Protein AF-A0A2W4QRM0-F1 (afdb_monomer_lite)

Secondary structure (DSSP, 8-state):
----------------------------HHHHHHHHHHHHHHHHH-TTTS-STTPPPEEETTEEEEEETTTTEEEEEETTT-EEEEE-TT--EEEEEEHHHHHHHTT---SSSS--HHHHHHHHHHHH-TTTS-SSSPPPEEETTEEEEEETTTTEEEEEETTT-EEEEE-TT--EEEEEEHHHHHHHHSSPP----------

Radius of gyration: 24.39 Å; chains: 1; bounding box: 104×48×44 Å

Organism: NCBI:txid2202197

Foldseek 3Di:
DDDDDDDDDDDDDDDDPPPVPPPPPCPPVLNVQLLVLLLQLCCVPPVVFAPPHPFDFDDDPQWTWGAHVVFRKIWIAGPPQQWIWIAGPVRDIDTPGHSVVRCVVSVNDSPPPPCPLVNLLQQQCCVPPVVFAPPHNFDFDDDPQWTWGQHVVQRKIWIAGVPQQWIWIAGPVRDIDTPGHSVVRSVVRVDDPPPPPPDDDDD

Structure (mmCIF, N/CA/C/O backbone):
data_AF-A0A2W4QRM0-F1
#
_entry.id   AF-A0A2W4QRM0-F1
#
loop_
_atom_site.group_PDB
_atom_site.id
_atom_site.type_symbol
_atom_site.label_atom_id
_atom_site.label_alt_id
_atom_site.label_comp_id
_atom_site.label_asym_id
_atom_site.label_entity_id
_atom_site.label_seq_id
_atom_site.pdbx_PDB_ins_code
_atom_site.Cartn_x
_atom_site.Cartn_y
_atom_site.Cartn_z
_atom_site.occupancy
_atom_site.B_iso_or_equiv
_atom_site.auth_seq_id
_atom_site.auth_comp_id
_atom_site.auth_asym_id
_atom_site.auth_atom_id
_atom_site.pdbx_PDB_model_num
ATOM 1 N N . MET A 1 1 ? 70.750 -20.589 13.284 1.00 44.88 1 MET A N 1
ATOM 2 C CA . MET A 1 1 ? 69.313 -20.594 12.934 1.00 44.88 1 MET A CA 1
ATOM 3 C C . MET A 1 1 ? 68.681 -21.879 13.452 1.00 44.88 1 MET A C 1
ATOM 5 O O . MET A 1 1 ? 69.269 -22.925 13.221 1.00 44.88 1 MET A O 1
ATOM 9 N N . GLY A 1 2 ? 67.535 -21.807 14.143 1.00 44.16 2 GLY A N 1
ATOM 10 C CA . GLY A 1 2 ? 66.699 -22.983 14.442 1.00 44.16 2 GLY A CA 1
ATOM 11 C C . GLY A 1 2 ? 66.319 -23.189 15.915 1.00 44.16 2 GLY A C 1
ATOM 12 O O . GLY A 1 2 ? 66.846 -24.077 16.572 1.00 44.16 2 G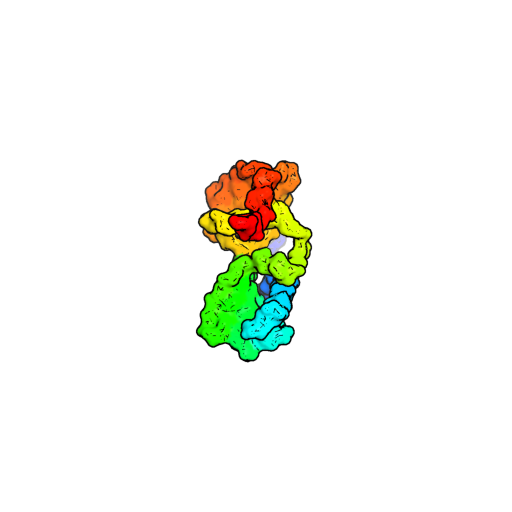LY A O 1
ATOM 13 N N . ARG A 1 3 ? 65.372 -22.396 16.426 1.00 38.34 3 ARG A N 1
ATOM 14 C CA . ARG A 1 3 ? 64.484 -22.711 17.567 1.00 38.34 3 ARG A CA 1
ATOM 15 C C . ARG A 1 3 ? 63.076 -22.305 17.097 1.00 38.34 3 ARG A C 1
ATOM 17 O O . ARG A 1 3 ? 62.975 -21.245 16.498 1.00 38.34 3 ARG A O 1
ATOM 24 N N . GLY A 1 4 ? 61.980 -23.033 17.274 1.00 34.28 4 GLY A N 1
ATOM 25 C CA . GLY A 1 4 ? 61.718 -24.307 17.923 1.00 34.28 4 GLY A CA 1
ATOM 26 C C . GLY A 1 4 ? 60.218 -24.648 17.823 1.00 34.28 4 GLY A C 1
ATOM 27 O O . GLY A 1 4 ? 59.435 -23.883 17.269 1.00 34.28 4 GLY A O 1
ATOM 28 N N . THR A 1 5 ? 59.891 -25.793 18.424 1.00 40.28 5 THR A N 1
ATOM 29 C CA . THR A 1 5 ? 58.622 -26.215 19.058 1.00 40.28 5 THR A CA 1
ATOM 30 C C . THR A 1 5 ? 57.363 -26.567 18.243 1.00 40.28 5 THR A C 1
ATOM 32 O O . THR A 1 5 ? 56.716 -25.744 17.607 1.00 40.28 5 THR A O 1
ATOM 35 N N . LEU A 1 6 ? 57.024 -27.848 18.435 1.00 45.94 6 LEU A N 1
ATOM 36 C CA . LEU A 1 6 ? 55.810 -28.642 18.237 1.00 45.94 6 LEU A CA 1
ATOM 37 C C . LEU A 1 6 ? 54.565 -28.129 19.003 1.00 45.94 6 LEU A C 1
ATOM 39 O O . LEU A 1 6 ? 54.697 -27.613 20.109 1.00 45.94 6 LEU A O 1
ATOM 43 N N . GLY A 1 7 ? 53.377 -28.476 18.494 1.00 35.81 7 GLY A N 1
ATOM 44 C CA . GLY A 1 7 ? 52.106 -28.619 19.235 1.00 35.81 7 GLY A CA 1
ATOM 45 C C . GLY A 1 7 ? 50.986 -29.000 18.253 1.00 35.81 7 GLY A C 1
ATOM 46 O O . GLY A 1 7 ? 50.525 -28.146 17.512 1.00 35.81 7 GLY A O 1
ATOM 47 N N . HIS A 1 8 ? 50.736 -30.274 17.926 1.00 38.62 8 HIS A N 1
ATOM 48 C CA . HIS A 1 8 ? 49.933 -31.287 18.640 1.00 38.62 8 HIS A CA 1
ATOM 49 C C . HIS A 1 8 ? 48.590 -30.800 19.227 1.00 38.62 8 HIS A C 1
ATOM 51 O O . HIS A 1 8 ? 48.545 -30.199 20.291 1.00 38.62 8 HIS A O 1
ATOM 57 N N . HIS A 1 9 ? 47.524 -31.150 18.493 1.00 43.28 9 HIS A N 1
ATOM 58 C CA . HIS A 1 9 ? 46.171 -31.560 18.901 1.00 43.28 9 HIS A CA 1
ATOM 59 C C . HIS A 1 9 ? 45.486 -30.867 20.092 1.00 43.28 9 HIS A C 1
ATOM 61 O O . HIS A 1 9 ? 45.747 -31.173 21.251 1.00 43.28 9 HIS A O 1
ATOM 67 N N . GLY A 1 10 ? 44.452 -30.086 19.770 1.00 30.33 10 GLY A N 1
ATOM 68 C CA . GLY A 1 10 ? 43.362 -29.731 20.676 1.00 30.33 10 GLY A CA 1
ATOM 69 C C . GLY A 1 10 ? 42.018 -29.883 19.965 1.00 30.33 10 GLY A C 1
ATOM 70 O O . GLY A 1 10 ? 41.559 -28.965 19.297 1.00 30.33 10 GLY A O 1
ATOM 71 N N . LEU A 1 11 ? 41.400 -31.059 20.095 1.00 44.47 11 LEU A N 1
ATOM 72 C CA . LEU A 1 11 ? 39.957 -31.227 19.932 1.00 44.47 11 LEU A CA 1
ATOM 73 C C . LEU A 1 11 ? 39.285 -30.486 21.093 1.00 44.47 11 LEU A C 1
ATOM 75 O O . LEU A 1 11 ? 39.434 -30.906 22.239 1.00 44.47 11 LEU A O 1
ATOM 79 N N . LEU A 1 12 ? 38.534 -29.419 20.819 1.00 33.28 12 LEU A N 1
ATOM 80 C CA . LEU A 1 12 ? 37.555 -28.913 21.777 1.00 33.28 12 LEU A CA 1
ATOM 81 C C . LEU A 1 12 ? 36.319 -28.387 21.046 1.00 33.28 12 LEU A C 1
ATOM 83 O O . LEU A 1 12 ? 36.318 -27.318 20.444 1.00 33.28 12 LEU A O 1
ATOM 87 N N . ASN A 1 13 ? 35.270 -29.203 21.121 1.00 42.38 13 ASN A N 1
ATOM 88 C CA . ASN A 1 13 ? 33.876 -28.832 20.934 1.00 42.38 13 ASN A CA 1
ATOM 89 C C . ASN A 1 13 ? 33.582 -27.552 21.735 1.00 42.38 13 ASN A C 1
ATOM 91 O O . ASN A 1 13 ? 33.481 -27.606 22.960 1.00 42.38 13 ASN A O 1
ATOM 95 N N . VAL A 1 14 ? 33.415 -26.417 21.058 1.00 45.88 14 VAL A N 1
ATOM 96 C CA . VAL A 1 14 ? 32.745 -25.245 21.632 1.00 45.88 14 VAL A CA 1
ATOM 97 C C . VAL A 1 14 ? 31.496 -25.001 20.804 1.00 45.88 14 VAL A C 1
ATOM 99 O O . VAL A 1 14 ? 31.492 -24.295 19.804 1.00 45.88 14 VAL A O 1
ATOM 102 N N . LEU A 1 15 ? 30.475 -25.753 21.212 1.00 40.88 15 LEU A N 1
ATOM 103 C CA . LEU A 1 15 ? 29.074 -25.375 21.312 1.00 40.88 15 LEU A CA 1
ATOM 104 C C . LEU A 1 15 ? 28.662 -24.134 20.501 1.00 40.88 15 LEU A C 1
ATOM 106 O O . LEU A 1 15 ? 29.019 -23.003 20.831 1.00 40.88 15 LEU A O 1
ATOM 110 N N . LEU A 1 16 ? 27.818 -24.380 19.496 1.00 48.94 16 LEU A N 1
ATOM 111 C CA . LEU A 1 16 ? 26.916 -23.404 18.897 1.00 48.94 16 LEU A CA 1
ATOM 112 C C . LEU A 1 16 ? 26.265 -22.540 19.985 1.00 48.94 16 LEU A C 1
ATOM 114 O O . LEU A 1 16 ? 25.300 -22.958 20.620 1.00 48.94 16 LEU A O 1
ATOM 118 N N . CYS A 1 17 ? 26.738 -21.309 20.154 1.00 39.56 17 CYS A N 1
ATOM 119 C CA . CYS A 1 17 ? 25.879 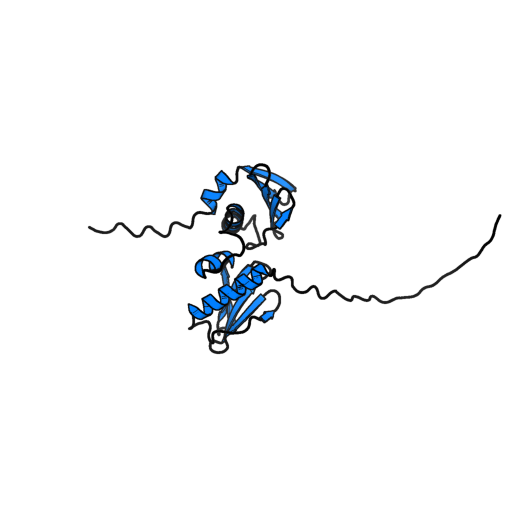-20.249 20.651 1.00 39.56 17 CYS A CA 1
ATOM 120 C C . CYS A 1 17 ? 25.162 -19.667 19.432 1.00 39.56 17 CYS A C 1
ATOM 122 O O . CYS A 1 17 ? 25.528 -18.616 18.910 1.00 39.56 17 CYS A O 1
ATOM 124 N N . PHE A 1 18 ? 24.137 -20.382 18.959 1.00 40.06 18 PHE A N 1
ATOM 125 C CA . PHE A 1 18 ? 23.025 -19.740 18.266 1.00 40.06 18 PHE A CA 1
ATOM 126 C C . PHE A 1 18 ? 22.299 -18.873 19.303 1.00 40.06 18 PHE A C 1
ATOM 128 O O . PHE A 1 18 ? 21.199 -19.182 19.749 1.00 40.06 18 PHE A O 1
ATOM 135 N N . CYS A 1 19 ? 22.904 -17.745 19.673 1.00 40.38 19 CYS A N 1
ATOM 136 C CA . CYS A 1 19 ? 22.100 -16.564 19.919 1.00 40.38 19 CYS A CA 1
ATOM 137 C C . CYS A 1 19 ? 21.616 -16.154 18.526 1.00 40.38 19 CYS A C 1
ATOM 139 O O . CYS A 1 19 ? 22.233 -15.319 17.866 1.00 40.38 19 CYS A O 1
ATOM 141 N N . PHE A 1 20 ? 20.574 -16.837 18.028 1.00 43.09 20 PHE A N 1
ATOM 142 C CA . PHE A 1 20 ? 19.744 -16.285 16.970 1.00 43.09 20 PHE A CA 1
ATOM 143 C C . PHE A 1 20 ? 19.326 -14.929 17.512 1.00 43.09 20 PHE A C 1
ATOM 145 O O . PHE A 1 20 ? 18.552 -14.836 18.465 1.00 43.09 20 PHE A O 1
ATOM 152 N N . LEU A 1 21 ? 19.973 -13.899 16.975 1.00 40.66 21 LEU A N 1
ATOM 153 C CA . LEU A 1 21 ? 19.582 -12.519 17.126 1.00 40.66 21 LEU A CA 1
ATOM 154 C C . LEU A 1 21 ? 18.070 -12.515 16.965 1.00 40.66 21 LEU A C 1
ATOM 156 O O . LEU A 1 21 ? 17.560 -12.905 15.914 1.00 40.66 21 LEU A O 1
ATOM 160 N N . VAL A 1 22 ? 17.364 -12.155 18.032 1.00 40.72 22 VAL A N 1
ATOM 161 C CA . VAL A 1 22 ? 15.964 -11.777 17.928 1.00 40.72 22 VAL A CA 1
ATOM 162 C C . VAL A 1 22 ? 16.011 -10.557 17.022 1.00 40.72 22 VAL A C 1
ATOM 164 O O . VAL A 1 22 ? 16.343 -9.468 17.477 1.00 40.72 22 VAL A O 1
ATOM 167 N N . ILE A 1 23 ? 15.860 -10.759 15.714 1.00 51.38 23 ILE A N 1
ATOM 168 C CA . ILE A 1 23 ? 15.728 -9.661 14.769 1.00 51.38 23 ILE A CA 1
ATOM 169 C C . ILE A 1 23 ? 14.398 -9.041 15.194 1.00 51.38 23 ILE A C 1
ATOM 171 O O . ILE A 1 23 ? 13.382 -9.730 15.073 1.00 51.38 23 ILE A O 1
ATOM 175 N N . PRO A 1 24 ? 14.354 -7.835 15.793 1.00 42.66 24 PRO A N 1
ATOM 176 C CA . PRO A 1 24 ? 13.068 -7.204 16.021 1.00 42.66 24 PRO A CA 1
ATOM 177 C C . PRO A 1 24 ? 12.400 -7.127 14.652 1.00 42.66 24 PRO A C 1
ATOM 179 O O . PRO A 1 24 ? 13.023 -6.644 13.702 1.00 42.66 24 PRO A O 1
ATOM 182 N N . SER A 1 25 ? 11.195 -7.692 14.534 1.00 48.72 25 SER A N 1
ATOM 183 C CA . SER A 1 25 ? 10.396 -7.627 13.314 1.00 48.72 25 SER A CA 1
ATOM 184 C C . SER A 1 25 ? 10.434 -6.187 12.826 1.00 48.72 25 SER A C 1
ATOM 186 O O . SER A 1 25 ? 9.970 -5.286 13.528 1.00 48.72 25 SER A O 1
ATOM 188 N N . ILE A 1 26 ? 11.062 -5.952 11.673 1.00 46.66 26 ILE A N 1
ATOM 189 C CA . ILE A 1 26 ? 11.218 -4.610 11.120 1.00 46.66 26 ILE A CA 1
ATOM 190 C C . ILE A 1 26 ? 9.873 -4.241 10.501 1.00 46.66 26 ILE A C 1
ATOM 192 O O . ILE A 1 26 ? 9.719 -4.192 9.285 1.00 46.66 26 ILE A O 1
ATOM 196 N N . VAL A 1 27 ? 8.868 -3.990 11.339 1.00 50.06 27 VAL A N 1
ATOM 197 C CA . VAL A 1 27 ? 7.770 -3.139 10.906 1.00 50.06 27 VAL A CA 1
ATOM 198 C C . VAL A 1 27 ? 8.421 -1.783 10.684 1.00 50.06 27 VAL A C 1
ATOM 200 O O . VAL A 1 27 ? 8.945 -1.167 11.615 1.00 50.06 27 VAL A O 1
ATOM 203 N N . ARG A 1 28 ? 8.496 -1.359 9.419 1.00 58.84 28 ARG A N 1
ATOM 204 C CA . ARG A 1 28 ? 9.036 -0.045 9.064 1.00 58.84 28 ARG A CA 1
ATOM 205 C C . ARG A 1 28 ? 8.275 0.984 9.901 1.00 58.84 28 ARG A C 1
ATOM 207 O O . ARG A 1 28 ? 7.049 0.951 9.908 1.00 58.84 28 ARG A O 1
ATOM 214 N N . ALA A 1 29 ? 8.973 1.879 10.601 1.00 58.88 29 ALA A N 1
ATOM 215 C CA . ALA A 1 29 ? 8.333 2.858 11.489 1.00 58.88 29 ALA A CA 1
ATOM 216 C C . ALA A 1 29 ? 7.215 3.657 10.783 1.00 58.88 29 ALA A C 1
ATOM 218 O O . ALA A 1 29 ? 6.211 3.988 11.399 1.00 58.88 29 ALA A O 1
ATOM 219 N N . ASP A 1 30 ? 7.363 3.873 9.474 1.00 64.56 30 ASP A N 1
ATOM 220 C CA . ASP A 1 30 ? 6.373 4.485 8.581 1.00 64.56 30 ASP A CA 1
ATOM 221 C C . ASP A 1 30 ? 5.110 3.622 8.351 1.00 64.56 30 ASP A C 1
ATOM 223 O O . ASP A 1 30 ? 3.997 4.132 8.325 1.00 64.56 30 ASP A O 1
ATOM 227 N N . GLN A 1 31 ? 5.241 2.296 8.251 1.00 66.56 31 GLN A N 1
ATOM 228 C CA . GLN A 1 31 ? 4.085 1.390 8.190 1.00 66.56 31 GLN A CA 1
ATOM 229 C C . GLN A 1 31 ? 3.376 1.294 9.543 1.00 66.56 31 GLN A C 1
ATOM 231 O O . GLN A 1 31 ? 2.153 1.200 9.582 1.00 66.56 31 GLN A O 1
ATOM 236 N N . ALA A 1 32 ? 4.116 1.360 10.655 1.00 74.75 32 ALA A N 1
ATOM 237 C CA . ALA A 1 32 ? 3.523 1.370 11.991 1.00 74.75 32 ALA A CA 1
ATOM 238 C C . ALA A 1 32 ? 2.652 2.620 12.216 1.00 74.75 32 ALA A C 1
ATOM 240 O O . ALA A 1 32 ? 1.533 2.499 12.708 1.00 74.75 32 ALA A O 1
ATOM 241 N N . THR A 1 33 ? 3.115 3.807 11.803 1.00 81.50 33 THR A N 1
ATOM 242 C CA . THR A 1 33 ? 2.324 5.048 11.898 1.00 81.50 33 THR A CA 1
ATOM 243 C C . THR A 1 33 ? 1.110 5.037 10.966 1.00 81.50 33 THR A C 1
ATOM 245 O O . THR A 1 33 ? 0.030 5.471 11.364 1.00 81.50 33 THR A O 1
ATOM 248 N N . GLN A 1 34 ? 1.257 4.505 9.751 1.00 87.00 34 GLN A N 1
ATOM 249 C CA . GLN A 1 34 ? 0.165 4.341 8.785 1.00 87.00 34 GLN A CA 1
ATOM 250 C C . GLN A 1 34 ? -0.906 3.357 9.277 1.00 87.00 34 GLN A C 1
ATOM 252 O O . GLN A 1 34 ? -2.095 3.666 9.218 1.00 87.00 34 GLN A O 1
ATOM 257 N N . THR A 1 35 ? -0.485 2.213 9.819 1.00 90.31 35 THR A N 1
ATOM 258 C CA . THR A 1 35 ? -1.366 1.189 10.403 1.00 90.31 35 THR A CA 1
ATOM 259 C C . THR A 1 35 ? -2.155 1.756 11.580 1.00 90.31 35 THR A C 1
ATOM 261 O O . THR A 1 35 ? -3.374 1.631 11.636 1.00 90.31 35 THR A O 1
ATOM 264 N N . GLU A 1 36 ? -1.472 2.448 12.490 1.00 92.44 36 GLU A N 1
ATOM 265 C CA . GLU A 1 36 ? -2.092 3.080 13.653 1.00 92.44 36 GLU A CA 1
ATOM 266 C C . GLU A 1 36 ? -3.138 4.127 13.240 1.00 92.44 36 GLU A C 1
ATOM 268 O O . GLU A 1 36 ? -4.246 4.167 13.777 1.00 92.44 36 GLU A O 1
ATOM 273 N N . CYS A 1 37 ? -2.815 4.949 12.240 1.00 92.38 37 CYS A N 1
ATOM 274 C CA . CYS A 1 37 ? -3.755 5.916 11.694 1.00 92.38 37 CYS A CA 1
ATOM 275 C C . CYS A 1 37 ? -4.980 5.241 11.053 1.00 92.38 37 CYS A C 1
ATOM 277 O O . CYS A 1 37 ? -6.111 5.639 11.343 1.00 92.38 37 CYS A O 1
ATOM 279 N N . LEU A 1 38 ? -4.770 4.202 10.234 1.00 95.31 38 LEU A N 1
ATOM 280 C CA . LEU A 1 38 ? -5.850 3.443 9.603 1.00 95.31 38 LEU A CA 1
ATOM 281 C C . LEU A 1 38 ? -6.800 2.858 10.654 1.00 95.31 38 LEU A C 1
ATOM 283 O O . LEU A 1 38 ? -8.015 2.990 10.524 1.00 95.31 38 LEU A O 1
ATOM 287 N N . PHE A 1 39 ? -6.261 2.239 11.703 1.00 96.88 39 PHE A N 1
ATOM 288 C CA . PHE A 1 39 ? -7.067 1.628 12.759 1.00 96.88 39 PHE A CA 1
ATOM 289 C C . PHE A 1 39 ? -7.916 2.659 13.506 1.00 96.88 39 PHE A C 1
ATOM 291 O O . PHE A 1 39 ? -9.112 2.450 13.703 1.00 96.88 39 PHE A O 1
ATOM 298 N N . ASN A 1 40 ? -7.339 3.814 13.844 1.00 95.56 40 ASN A N 1
ATOM 299 C CA . ASN A 1 40 ? -8.079 4.902 14.488 1.00 95.56 40 ASN A CA 1
ATOM 300 C C . ASN A 1 40 ? -9.189 5.468 13.578 1.00 95.56 40 ASN A C 1
ATOM 302 O O . ASN A 1 40 ? -10.291 5.785 14.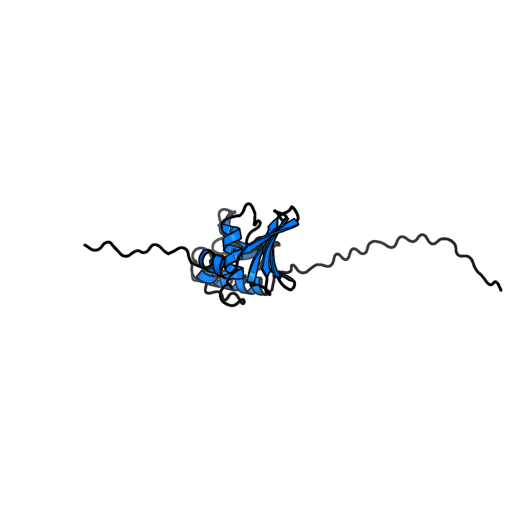041 1.00 95.56 40 ASN A O 1
ATOM 306 N N . TRP A 1 41 ? -8.928 5.576 12.271 1.00 96.31 41 TRP A N 1
ATOM 307 C CA . TRP A 1 41 ? -9.950 5.963 11.299 1.00 96.31 41 TRP A CA 1
ATOM 308 C C . TRP A 1 41 ? -11.075 4.925 11.216 1.00 96.31 41 TRP A C 1
ATOM 310 O O . TRP A 1 41 ? -12.250 5.303 11.225 1.00 96.31 41 TRP A O 1
ATOM 320 N N . ALA A 1 42 ? -10.738 3.634 11.181 1.00 97.69 42 ALA A N 1
ATOM 321 C CA . ALA A 1 42 ? -11.708 2.548 11.094 1.00 97.69 42 ALA A CA 1
ATOM 322 C C . ALA A 1 42 ? -12.648 2.538 12.310 1.00 97.69 42 ALA A C 1
ATOM 324 O O . ALA A 1 42 ? -13.864 2.507 12.140 1.00 97.69 42 ALA A O 1
ATOM 325 N N . GLU A 1 43 ? -12.108 2.684 13.522 1.00 97.25 43 GLU A N 1
ATOM 326 C CA . GLU A 1 43 ? -12.883 2.812 14.768 1.00 97.25 43 GLU A CA 1
ATOM 327 C C . GLU A 1 43 ? -13.884 3.970 14.739 1.00 97.25 43 GLU A C 1
ATOM 329 O O . GLU A 1 43 ? -15.003 3.853 15.239 1.00 97.25 43 GLU A O 1
ATOM 334 N N . THR A 1 44 ? -13.496 5.084 14.118 1.00 95.75 44 THR A N 1
ATOM 335 C CA . THR A 1 44 ? -14.345 6.275 14.010 1.00 95.75 44 THR A CA 1
ATOM 336 C C . THR A 1 44 ? -15.457 6.096 12.971 1.00 95.75 44 THR A C 1
ATOM 338 O O . THR A 1 44 ? -16.583 6.538 13.194 1.00 95.75 44 THR A O 1
ATOM 341 N N . ASN A 1 45 ? -15.161 5.461 11.833 1.00 96.19 45 ASN A N 1
ATOM 342 C CA . ASN A 1 45 ? -16.076 5.387 10.686 1.00 96.19 45 ASN A CA 1
ATOM 343 C C . ASN A 1 45 ? -16.956 4.130 10.685 1.00 96.19 45 ASN A C 1
ATOM 345 O O . ASN A 1 45 ? -18.065 4.163 10.153 1.00 96.19 45 ASN A O 1
ATOM 349 N N . TYR A 1 46 ? -16.500 3.046 11.315 1.00 97.06 46 TYR A N 1
ATOM 350 C CA . TYR A 1 46 ? -17.226 1.778 11.412 1.00 97.06 46 TYR A CA 1
ATOM 351 C C . TYR A 1 46 ? -17.320 1.282 12.867 1.00 97.06 46 TYR A C 1
ATOM 353 O O . TYR A 1 46 ? -16.935 0.149 13.168 1.00 97.06 46 TYR A O 1
ATOM 361 N N . PRO A 1 47 ? -17.892 2.076 13.793 1.00 96.44 47 PRO A N 1
ATOM 362 C CA . PRO A 1 47 ? -17.971 1.713 15.212 1.00 96.44 47 PRO A CA 1
ATOM 363 C C . PRO A 1 47 ? -18.816 0.456 15.477 1.00 96.44 47 PRO A C 1
ATOM 365 O O . PRO A 1 47 ? -18.665 -0.181 16.512 1.00 96.44 47 PRO A O 1
ATOM 368 N N . ALA A 1 48 ? -19.698 0.071 14.548 1.00 96.75 48 ALA A N 1
ATOM 369 C CA . ALA A 1 48 ? -20.453 -1.179 14.639 1.00 96.75 48 ALA A CA 1
ATOM 370 C C . ALA A 1 48 ? -19.577 -2.433 14.449 1.00 96.75 48 ALA A C 1
ATOM 372 O O . ALA A 1 48 ? -19.966 -3.510 14.890 1.00 96.75 48 ALA A O 1
ATOM 373 N N . LEU A 1 49 ? -18.417 -2.294 13.797 1.00 96.88 49 LEU A N 1
ATOM 374 C CA . LEU A 1 49 ? -17.456 -3.376 13.565 1.00 96.88 49 LEU A CA 1
ATOM 375 C C . LEU A 1 49 ? -16.271 -3.295 14.530 1.00 96.88 49 LEU A C 1
ATOM 377 O O . LEU A 1 49 ? -15.771 -4.325 14.977 1.00 96.88 49 LEU A O 1
ATOM 381 N N . PHE A 1 50 ? -15.851 -2.079 14.882 1.00 97.75 50 PHE A N 1
ATOM 382 C CA . PHE A 1 50 ? -14.613 -1.817 15.612 1.00 97.75 50 PHE A CA 1
ATOM 383 C C . PHE A 1 50 ? -14.894 -1.140 16.957 1.00 97.75 50 PHE A C 1
ATOM 385 O O . PHE A 1 50 ? -14.614 0.043 17.155 1.00 97.75 50 PHE A O 1
ATOM 392 N N . ALA A 1 51 ? -15.484 -1.900 17.885 1.00 95.19 51 ALA A N 1
ATOM 393 C CA . ALA A 1 51 ? -15.767 -1.445 19.243 1.00 95.19 51 ALA A CA 1
ATOM 394 C C . ALA A 1 51 ? -15.153 -2.371 20.316 1.00 95.19 51 ALA A C 1
ATOM 396 O O . ALA A 1 51 ? -15.195 -3.598 20.188 1.00 95.19 51 ALA A O 1
ATOM 397 N N . PRO A 1 52 ? -14.655 -1.813 21.432 1.00 96.31 52 PRO A N 1
ATOM 398 C CA . PRO A 1 52 ? -14.527 -0.381 21.712 1.00 96.31 52 PRO A CA 1
ATOM 399 C C . PRO A 1 52 ? -13.413 0.279 20.881 1.00 96.31 52 PRO A C 1
ATOM 401 O O . PRO A 1 52 ? -12.459 -0.382 20.480 1.00 96.31 52 PRO A O 1
ATOM 404 N N . ALA A 1 53 ? -13.527 1.588 20.652 1.00 94.25 53 ALA A N 1
ATOM 405 C CA . ALA A 1 53 ? -12.422 2.374 20.107 1.00 94.25 53 ALA A CA 1
ATOM 406 C C . ALA A 1 53 ? -11.268 2.471 21.123 1.00 94.25 53 ALA A C 1
ATOM 408 O O . ALA A 1 53 ? -11.485 2.375 22.335 1.00 94.25 53 ALA A O 1
ATOM 409 N N . GLY A 1 54 ? -10.049 2.703 20.638 1.00 90.19 54 GLY A N 1
ATOM 410 C CA . GLY A 1 54 ? -8.840 2.791 21.456 1.00 90.19 54 GLY A CA 1
ATOM 411 C C . GLY A 1 54 ? -8.251 1.435 21.850 1.00 90.19 54 GLY A C 1
ATOM 412 O O . GLY A 1 54 ? -7.481 1.363 22.813 1.00 90.19 54 GLY A O 1
ATOM 413 N N . SER A 1 55 ? -8.598 0.360 21.136 1.00 91.94 55 SER A N 1
ATOM 414 C CA . SER A 1 55 ? -7.929 -0.932 21.305 1.00 91.94 55 SER A CA 1
ATOM 415 C C . SER A 1 55 ? -6.430 -0.795 21.032 1.00 91.94 55 SER A C 1
ATOM 417 O O . SER A 1 55 ? -6.005 -0.096 20.117 1.00 91.94 55 SER A O 1
ATOM 419 N N . SER A 1 56 ? -5.601 -1.463 21.835 1.00 93.56 56 SER A N 1
ATOM 420 C CA . SER A 1 56 ? -4.148 -1.428 21.645 1.00 93.56 56 SER A CA 1
ATOM 421 C C . SER A 1 56 ? -3.730 -2.274 20.447 1.00 93.56 56 SER A C 1
ATOM 423 O O . SER A 1 56 ? -4.174 -3.414 20.304 1.00 93.56 56 SER A O 1
ATOM 425 N N . THR A 1 57 ? -2.838 -1.733 19.619 1.00 95.06 57 THR A N 1
ATOM 426 C CA . THR A 1 57 ? -2.215 -2.473 18.518 1.00 95.06 57 THR A CA 1
ATOM 427 C C . THR A 1 57 ? -1.246 -3.519 19.078 1.00 95.06 57 THR A C 1
ATOM 429 O O . THR A 1 57 ? -0.309 -3.191 19.807 1.00 95.06 57 THR A O 1
ATOM 432 N N . ALA A 1 58 ? -1.475 -4.783 18.738 1.00 93.50 58 ALA A N 1
ATOM 433 C CA . ALA A 1 58 ? -0.618 -5.919 19.046 1.00 93.50 58 ALA A CA 1
ATOM 434 C C . ALA A 1 58 ? 0.084 -6.419 17.777 1.00 93.50 58 ALA A C 1
ATOM 436 O O . ALA A 1 58 ? -0.310 -6.094 16.658 1.00 93.50 58 ALA A O 1
ATOM 437 N N . VAL A 1 59 ? 1.135 -7.221 17.949 1.00 91.44 59 VAL A N 1
ATOM 438 C CA . VAL A 1 59 ? 1.845 -7.857 16.834 1.00 91.44 59 VAL A CA 1
ATOM 439 C C . VAL A 1 59 ? 1.829 -9.365 17.029 1.00 91.44 59 VAL A C 1
ATOM 441 O O . VAL A 1 59 ? 2.315 -9.876 18.036 1.00 91.44 59 VAL A O 1
ATOM 444 N N . PHE A 1 60 ? 1.302 -10.069 16.035 1.00 90.44 60 PHE A N 1
ATOM 445 C CA . PHE A 1 60 ? 1.421 -11.509 15.872 1.00 90.44 60 PHE A CA 1
ATOM 446 C C . PHE A 1 60 ? 1.936 -11.750 14.458 1.00 90.44 60 PHE A C 1
ATOM 448 O O . PHE A 1 60 ? 1.159 -11.783 13.507 1.00 90.44 60 PHE A O 1
ATOM 455 N N . THR A 1 61 ? 3.266 -11.820 14.320 1.00 85.00 61 THR A N 1
ATOM 456 C CA . THR A 1 61 ? 3.950 -11.874 13.021 1.00 85.00 61 THR A CA 1
ATOM 457 C C . THR A 1 61 ? 3.275 -12.888 12.086 1.00 85.00 61 THR A C 1
ATOM 459 O O . THR A 1 61 ? 3.122 -14.046 12.485 1.00 85.00 61 THR A O 1
ATOM 462 N N . PRO A 1 62 ? 2.911 -12.486 10.852 1.00 89.69 62 PRO A N 1
ATOM 463 C CA . PRO A 1 62 ? 3.278 -11.232 10.175 1.00 89.69 62 PRO A CA 1
ATOM 464 C C . PRO A 1 62 ? 2.352 -10.022 10.412 1.00 89.69 62 PRO A C 1
ATOM 466 O O . PRO A 1 62 ? 2.547 -8.990 9.780 1.00 89.69 62 PRO A O 1
ATOM 469 N N . TYR A 1 63 ? 1.359 -10.106 11.293 1.00 93.12 63 TYR A N 1
ATOM 470 C CA . TYR A 1 63 ? 0.319 -9.084 11.428 1.00 93.12 63 TYR A CA 1
ATOM 471 C C . TYR A 1 63 ? 0.585 -8.096 12.566 1.00 93.12 63 TYR A C 1
ATOM 473 O O . TYR A 1 63 ? 0.860 -8.494 13.700 1.00 93.12 63 TYR A O 1
ATOM 481 N N . ALA A 1 64 ? 0.416 -6.805 12.286 1.00 95.19 64 ALA A N 1
ATOM 482 C CA . ALA A 1 64 ? 0.068 -5.810 13.297 1.00 95.19 64 ALA A CA 1
ATOM 483 C C . ALA A 1 64 ? -1.458 -5.690 13.321 1.00 95.19 64 ALA A C 1
ATOM 485 O O . ALA A 1 64 ? -2.058 -5.496 12.269 1.00 95.19 64 ALA A O 1
ATOM 486 N N . TYR A 1 65 ? -2.102 -5.846 14.476 1.00 97.62 65 TYR A N 1
ATOM 487 C CA . TYR A 1 65 ? -3.558 -5.970 14.544 1.00 97.62 65 TYR A CA 1
ATOM 488 C C . TYR A 1 65 ? -4.157 -5.377 15.818 1.00 97.62 65 TYR A C 1
ATOM 490 O O . TYR A 1 65 ? -3.471 -5.200 16.825 1.00 97.62 65 TYR A O 1
ATOM 498 N N . ARG A 1 66 ? -5.464 -5.118 15.791 1.00 98.19 66 ARG A N 1
ATOM 499 C CA . ARG A 1 66 ? -6.284 -4.814 16.967 1.00 98.19 66 ARG A CA 1
ATOM 500 C C . ARG A 1 66 ? -7.408 -5.823 17.101 1.00 98.19 66 ARG A C 1
ATOM 502 O O . ARG A 1 66 ? -8.011 -6.220 16.109 1.00 98.19 66 ARG A O 1
ATOM 509 N N . HIS A 1 67 ? -7.687 -6.209 18.344 1.00 98.00 67 HIS A N 1
ATOM 510 C CA . HIS A 1 67 ? -8.873 -6.981 18.709 1.00 98.00 67 HIS A CA 1
ATOM 511 C C . HIS A 1 67 ? -9.917 -6.057 19.329 1.00 98.00 67 HIS A C 1
ATOM 513 O O . HIS A 1 67 ? -9.619 -5.257 20.220 1.00 98.00 67 HIS A O 1
ATOM 519 N N . TYR A 1 68 ? -11.147 -6.194 18.862 1.00 97.94 68 TYR A N 1
ATOM 520 C CA . TYR A 1 68 ? -12.306 -5.428 19.283 1.00 97.94 68 TYR A CA 1
ATOM 521 C C . TYR A 1 68 ? -13.222 -6.340 20.085 1.00 97.94 68 TYR A C 1
ATOM 523 O O . TYR A 1 68 ? -13.977 -7.142 19.540 1.00 97.94 68 TYR A O 1
ATOM 531 N N . THR A 1 69 ? -13.118 -6.262 21.410 1.00 96.94 69 THR A N 1
ATOM 532 C CA . THR A 1 69 ? -13.743 -7.236 22.316 1.00 96.94 69 THR A CA 1
ATOM 533 C C . THR A 1 69 ? -15.267 -7.176 22.326 1.00 96.94 69 THR A C 1
ATOM 535 O O . THR A 1 69 ? -15.898 -8.192 22.603 1.00 96.94 69 THR A O 1
ATOM 538 N N . ALA A 1 70 ? -15.876 -6.025 22.016 1.00 97.06 70 ALA A N 1
ATOM 539 C CA . ALA A 1 70 ? -17.334 -5.900 22.006 1.00 97.06 70 ALA A CA 1
ATOM 540 C C . ALA A 1 70 ? -17.963 -6.546 20.764 1.00 97.06 70 ALA A C 1
ATOM 542 O O . ALA A 1 70 ? -19.084 -7.044 20.833 1.00 97.06 70 ALA A O 1
ATOM 543 N N . THR A 1 71 ? -17.244 -6.545 19.642 1.00 97.25 71 THR A N 1
ATOM 544 C CA . THR A 1 71 ? -17.697 -7.108 18.360 1.00 97.25 71 THR A CA 1
ATOM 545 C C . THR A 1 71 ? -17.055 -8.456 18.044 1.00 97.25 71 THR A C 1
ATOM 547 O O . THR A 1 71 ? -17.445 -9.101 17.076 1.00 97.25 71 THR A O 1
ATOM 550 N N . ASN A 1 72 ? -16.096 -8.887 18.869 1.00 97.44 72 ASN A N 1
ATOM 551 C CA . ASN A 1 72 ? -15.216 -10.026 18.629 1.00 97.44 72 ASN A CA 1
ATOM 552 C C . ASN A 1 72 ? -14.617 -10.011 17.215 1.00 97.44 72 ASN A C 1
ATOM 554 O O . ASN A 1 72 ? -14.644 -11.017 16.513 1.00 97.44 72 ASN A O 1
ATOM 558 N N . ALA A 1 73 ? -14.118 -8.846 16.803 1.00 98.06 73 ALA A N 1
ATOM 559 C CA . ALA A 1 73 ? -13.538 -8.646 15.485 1.00 98.06 73 ALA A CA 1
ATOM 560 C C . ALA A 1 73 ? -12.046 -8.319 15.569 1.00 98.06 73 ALA A C 1
ATOM 562 O O . ALA A 1 73 ? -11.578 -7.740 16.553 1.00 98.06 73 ALA A O 1
ATOM 563 N N . TYR A 1 74 ? -11.315 -8.641 14.510 1.00 98.38 74 TYR A N 1
ATOM 564 C CA . TYR A 1 74 ? -9.916 -8.283 14.336 1.00 98.38 74 TYR A CA 1
ATOM 565 C C . TYR A 1 74 ? -9.753 -7.422 13.086 1.00 98.38 74 TYR A C 1
ATOM 567 O O . TYR A 1 74 ? -10.361 -7.685 12.052 1.00 98.38 74 TYR A O 1
ATOM 575 N N . LEU A 1 75 ? -8.918 -6.392 13.188 1.00 98.50 75 LEU A N 1
ATOM 576 C CA . LEU A 1 75 ? -8.435 -5.620 12.046 1.00 98.50 75 LEU A CA 1
ATOM 577 C C . LEU A 1 75 ? -6.914 -5.683 12.060 1.00 98.50 75 LEU A C 1
ATOM 579 O O . LEU A 1 75 ? -6.302 -5.381 13.086 1.00 98.50 75 LEU A O 1
ATOM 583 N N . GLY A 1 76 ? -6.310 -6.095 10.953 1.00 96.94 76 GLY A N 1
ATOM 584 C CA . GLY A 1 76 ? -4.876 -6.327 10.856 1.00 96.94 76 GLY A CA 1
ATOM 585 C C . GLY A 1 76 ? -4.267 -5.780 9.575 1.00 96.94 76 GLY A C 1
ATOM 586 O O . GLY A 1 76 ? -4.941 -5.648 8.563 1.00 96.94 76 GLY A O 1
ATOM 587 N N . VAL A 1 77 ? -2.971 -5.490 9.619 1.00 94.50 77 VAL A N 1
ATOM 588 C CA . VAL A 1 77 ? -2.131 -5.230 8.449 1.00 94.50 77 VAL A CA 1
ATOM 589 C C . VAL A 1 77 ? -0.995 -6.239 8.459 1.00 94.50 77 VAL A C 1
ATOM 591 O O . VAL A 1 77 ? -0.306 -6.402 9.470 1.00 94.50 77 VAL A O 1
ATOM 594 N N . SER A 1 78 ? -0.797 -6.923 7.339 1.00 88.56 78 SER A N 1
ATOM 595 C CA . SER A 1 78 ? 0.298 -7.875 7.160 1.00 88.56 78 SER A CA 1
ATOM 596 C C . SER A 1 78 ? 1.578 -7.158 6.739 1.00 88.56 78 SER A C 1
ATOM 598 O O . SER A 1 78 ? 1.590 -6.351 5.816 1.00 88.56 78 SER A O 1
ATOM 600 N N . SER A 1 79 ? 2.699 -7.479 7.383 1.00 79.44 79 SER A N 1
ATOM 601 C CA . SER A 1 79 ? 4.015 -6.956 7.006 1.00 79.44 79 SER A CA 1
ATOM 602 C C . SER A 1 79 ? 4.636 -7.663 5.795 1.00 79.44 79 SER A C 1
ATOM 604 O O . SER A 1 79 ? 5.763 -7.337 5.428 1.00 79.44 79 SER A O 1
ATOM 606 N N . VAL A 1 80 ? 3.977 -8.689 5.244 1.00 78.00 80 VAL A N 1
ATOM 607 C CA . VAL A 1 80 ? 4.502 -9.510 4.137 1.00 78.00 80 VAL A CA 1
ATOM 608 C C . VAL A 1 80 ? 4.038 -8.982 2.783 1.00 78.00 80 VAL A C 1
ATOM 610 O O . VAL A 1 80 ? 4.841 -8.901 1.859 1.00 78.00 80 VAL A O 1
ATOM 613 N N . ASP A 1 81 ? 2.765 -8.614 2.686 1.00 78.06 81 ASP A N 1
ATOM 614 C CA . ASP A 1 81 ? 2.095 -8.145 1.468 1.00 78.06 81 ASP A CA 1
ATOM 615 C C . ASP A 1 81 ? 1.507 -6.730 1.630 1.00 78.06 81 ASP A C 1
ATOM 617 O O . ASP A 1 81 ? 1.038 -6.149 0.663 1.00 78.06 81 ASP A O 1
ATOM 621 N N . SER A 1 82 ? 1.538 -6.141 2.833 1.00 82.12 82 SER A N 1
ATOM 622 C CA . SER A 1 82 ? 0.913 -4.843 3.128 1.00 82.12 82 SER A CA 1
ATOM 623 C C . SER A 1 82 ? -0.596 -4.801 2.847 1.00 82.12 82 SER A C 1
ATOM 625 O O . SER A 1 82 ? -1.152 -3.722 2.633 1.00 82.12 82 SER A O 1
ATOM 627 N N . HIS A 1 83 ? -1.277 -5.949 2.889 1.00 89.50 83 HIS A N 1
ATOM 628 C CA . HIS A 1 83 ? -2.736 -6.018 2.817 1.00 89.50 83 HIS A CA 1
ATOM 629 C C . HIS A 1 83 ? -3.380 -5.772 4.188 1.00 89.50 83 HIS A C 1
ATOM 631 O O . HIS A 1 83 ? -2.810 -6.087 5.242 1.00 89.50 83 HIS A O 1
ATOM 637 N N . VAL A 1 84 ? -4.580 -5.193 4.156 1.00 95.69 84 VAL A N 1
ATOM 638 C CA . VAL A 1 84 ? -5.473 -5.020 5.300 1.00 95.69 84 VAL A CA 1
ATOM 639 C C . VAL A 1 84 ? -6.377 -6.240 5.376 1.00 95.69 84 VAL A C 1
ATOM 641 O O . VAL A 1 84 ? -6.981 -6.630 4.385 1.00 95.69 84 VAL A O 1
ATOM 644 N N . TYR A 1 85 ? -6.491 -6.826 6.559 1.00 97.81 85 TYR A N 1
ATOM 645 C CA . TYR A 1 85 ? -7.320 -7.993 6.802 1.00 97.81 85 TYR A CA 1
ATOM 646 C C . TYR A 1 85 ? -8.347 -7.709 7.892 1.00 97.81 85 TYR A C 1
ATOM 648 O O . TYR A 1 85 ? -8.020 -7.112 8.922 1.00 97.81 85 TYR A O 1
ATOM 656 N N . TYR A 1 86 ? -9.570 -8.179 7.681 1.00 98.25 86 TYR A N 1
ATOM 657 C CA . TYR A 1 86 ? -10.657 -8.138 8.650 1.00 98.25 86 TYR A CA 1
ATOM 658 C C . TYR A 1 86 ? -11.085 -9.559 9.019 1.00 98.25 86 TYR A C 1
ATOM 660 O O . TYR A 1 86 ? -11.290 -10.393 8.145 1.00 98.25 86 TYR A O 1
ATOM 668 N N . GLU A 1 87 ? -11.251 -9.843 10.306 1.00 98.12 87 GLU A N 1
ATOM 669 C CA . GLU A 1 87 ? -11.868 -11.084 10.782 1.00 98.12 87 GLU A CA 1
ATOM 670 C C . GLU A 1 87 ? -13.062 -10.733 11.663 1.00 98.12 87 GLU A C 1
ATOM 672 O O . GLU A 1 87 ? -12.927 -10.011 12.654 1.00 98.12 87 GLU A O 1
ATOM 677 N N . GLY A 1 88 ? -14.242 -11.213 11.285 1.00 96.25 88 GLY A N 1
ATOM 678 C CA . GLY A 1 88 ? -15.469 -10.997 12.039 1.00 96.25 88 GLY A CA 1
ATOM 679 C C . GLY A 1 88 ? -15.656 -12.000 13.184 1.00 96.25 88 GLY A C 1
ATOM 680 O O . GLY A 1 88 ? -14.869 -12.931 13.352 1.00 96.25 88 GLY A O 1
ATOM 681 N N . PRO A 1 89 ? -16.755 -11.880 13.949 1.00 95.19 89 PRO A N 1
ATOM 682 C CA . PRO A 1 89 ? -17.099 -12.833 15.009 1.00 95.19 89 PRO A CA 1
ATOM 683 C C . PRO A 1 89 ? -17.371 -14.258 14.504 1.00 95.19 89 PRO A C 1
ATOM 685 O O . PRO A 1 89 ? -17.456 -15.184 15.309 1.00 95.19 89 PRO A O 1
ATOM 688 N N . ASP A 1 90 ? -17.543 -14.434 13.193 1.00 95.75 90 ASP A N 1
ATOM 689 C CA . ASP A 1 90 ? -17.671 -15.726 12.524 1.00 95.75 90 ASP A CA 1
ATOM 690 C C . ASP A 1 90 ? -16.323 -16.441 12.318 1.00 95.75 90 ASP A C 1
ATOM 692 O O . ASP A 1 90 ? -16.317 -17.626 11.984 1.00 95.75 90 ASP A O 1
ATOM 696 N N . GLY A 1 91 ? -15.202 -15.748 12.546 1.00 94.12 91 GLY A N 1
ATOM 697 C CA . GLY A 1 91 ? -13.845 -16.274 12.402 1.00 94.12 91 GLY A CA 1
ATOM 698 C C . GLY A 1 91 ? -13.351 -16.351 10.955 1.00 94.12 91 GLY A C 1
ATOM 699 O O . GLY A 1 91 ? -12.348 -17.011 10.687 1.00 94.12 91 GLY A O 1
ATOM 700 N N . ASN A 1 92 ? -14.052 -15.727 10.002 1.00 95.12 92 ASN A N 1
ATOM 701 C CA . ASN A 1 92 ? -13.637 -15.728 8.601 1.00 95.12 92 ASN A CA 1
ATOM 702 C C . ASN A 1 92 ? -12.737 -14.526 8.305 1.00 95.12 92 ASN A C 1
ATOM 704 O O . ASN A 1 92 ? -13.185 -13.378 8.362 1.00 95.12 92 ASN A O 1
ATOM 708 N N . LEU A 1 93 ? -11.482 -14.804 7.942 1.00 95.44 93 LEU A N 1
ATOM 709 C CA . LEU A 1 93 ? -10.517 -13.791 7.526 1.00 95.44 93 LEU A CA 1
ATOM 710 C C . LEU A 1 93 ? -10.816 -13.313 6.098 1.00 95.44 93 LEU A C 1
ATOM 712 O O . LEU A 1 93 ? -10.905 -14.113 5.165 1.00 95.44 93 LEU A O 1
ATOM 716 N N . GLN A 1 94 ? -10.939 -12.004 5.937 1.00 97.38 94 GLN A N 1
ATOM 717 C CA . GLN A 1 94 ? -11.238 -11.308 4.692 1.00 97.38 94 GLN A CA 1
ATOM 718 C C . GLN A 1 94 ? -10.061 -10.403 4.335 1.00 97.38 94 GLN A C 1
ATOM 720 O O . GLN A 1 94 ? -9.555 -9.677 5.189 1.00 97.38 94 GLN A O 1
ATOM 725 N N . ASP A 1 95 ? -9.611 -10.478 3.084 1.00 95.12 95 ASP A N 1
ATOM 726 C CA . ASP A 1 95 ? -8.626 -9.558 2.519 1.00 95.12 95 ASP A CA 1
ATOM 727 C C . ASP A 1 95 ? -9.358 -8.316 1.994 1.00 95.12 95 ASP A C 1
ATOM 729 O O . ASP A 1 95 ? -10.140 -8.392 1.045 1.00 95.12 95 ASP A O 1
ATOM 733 N N . GLU A 1 96 ? -9.117 -7.182 2.642 1.00 95.38 96 GLU A N 1
ATOM 734 C CA . GLU A 1 96 ? -9.716 -5.883 2.332 1.00 95.38 96 GLU A CA 1
ATOM 735 C C . GLU A 1 96 ? -8.869 -5.082 1.324 1.00 95.38 96 GLU A C 1
ATOM 737 O O . GLU A 1 96 ? -9.176 -3.928 1.012 1.00 95.38 96 GLU A O 1
ATOM 742 N N . GLY A 1 97 ? -7.792 -5.675 0.805 1.00 85.06 97 GLY A N 1
ATOM 743 C CA . GLY A 1 97 ? -6.897 -5.089 -0.183 1.00 85.06 97 GLY A CA 1
ATOM 744 C C . GLY A 1 97 ? -5.719 -4.327 0.420 1.00 85.06 97 GLY A C 1
ATOM 745 O O . GLY A 1 97 ? -5.448 -4.356 1.621 1.00 85.06 97 GLY A O 1
ATOM 746 N N . LEU A 1 98 ? -4.987 -3.624 -0.443 1.00 80.38 98 LEU A N 1
ATOM 747 C CA . LEU A 1 98 ? -3.731 -2.967 -0.091 1.00 80.38 98 LEU A CA 1
ATOM 748 C C . LEU A 1 98 ? -3.928 -1.827 0.911 1.00 80.38 98 LEU A C 1
ATOM 750 O O . LEU A 1 98 ? -4.780 -0.955 0.732 1.00 80.38 98 LEU A O 1
ATOM 754 N N . LEU A 1 99 ? -3.046 -1.742 1.912 1.00 83.19 99 LEU A N 1
ATOM 755 C CA . LEU A 1 99 ? -2.993 -0.618 2.850 1.00 83.19 99 LEU A CA 1
ATOM 756 C C . LEU A 1 99 ? -2.912 0.728 2.113 1.00 83.19 99 LEU A C 1
ATOM 758 O O . LEU A 1 99 ? -3.580 1.683 2.508 1.00 83.19 99 LEU A O 1
ATOM 762 N N . SER A 1 100 ? -2.162 0.805 1.008 1.00 75.12 100 SER A N 1
ATOM 763 C CA . SER A 1 100 ? -2.030 2.028 0.204 1.00 75.12 100 SER A CA 1
ATOM 764 C C . SER A 1 100 ? -3.352 2.559 -0.346 1.00 75.12 100 SER A C 1
ATOM 766 O O . SER A 1 100 ? -3.466 3.763 -0.562 1.00 75.12 100 SER A O 1
ATOM 768 N N . ASP A 1 101 ? -4.348 1.697 -0.542 1.00 79.12 101 ASP A N 1
ATOM 769 C CA . ASP A 1 101 ? -5.658 2.087 -1.072 1.00 79.12 101 ASP A CA 1
ATOM 770 C C . ASP A 1 101 ? -6.568 2.640 0.031 1.00 79.12 101 ASP A C 1
ATOM 772 O O . ASP A 1 101 ? -7.496 3.416 -0.227 1.00 79.12 101 ASP A O 1
ATOM 776 N N . TRP A 1 102 ? -6.291 2.263 1.281 1.00 85.31 102 TRP A N 1
ATOM 777 C CA . TRP A 1 102 ? -7.015 2.721 2.459 1.00 85.31 102 TRP A CA 1
ATOM 778 C C . TRP A 1 102 ? -6.472 4.031 3.021 1.00 85.31 102 TRP A C 1
ATOM 780 O O . TRP A 1 102 ? -7.260 4.848 3.492 1.00 85.31 102 TRP A O 1
ATOM 790 N N . LEU A 1 103 ? -5.163 4.286 2.937 1.00 83.62 103 LEU A N 1
ATOM 791 C CA . LEU A 1 103 ? -4.560 5.495 3.517 1.00 83.62 103 LEU A CA 1
ATOM 792 C C . LEU A 1 103 ? -5.170 6.813 2.995 1.00 83.62 103 LEU A C 1
ATOM 794 O O . LEU A 1 103 ? -5.488 7.665 3.830 1.00 83.62 103 LEU A O 1
ATOM 798 N N . PRO A 1 104 ? -5.434 6.993 1.680 1.00 78.06 104 PRO A N 1
ATOM 799 C CA . PRO A 1 104 ? -6.114 8.188 1.181 1.00 78.06 104 PRO A CA 1
ATOM 800 C C . PRO A 1 104 ? -7.541 8.326 1.720 1.00 78.06 104 PRO A C 1
ATOM 802 O O . PRO A 1 104 ? -7.954 9.428 2.076 1.00 78.06 104 PRO A O 1
ATOM 805 N N . LYS A 1 105 ? -8.284 7.213 1.825 1.00 84.38 105 LYS A N 1
ATOM 806 C CA . LYS A 1 105 ? -9.648 7.194 2.385 1.00 84.38 105 LYS A CA 1
ATOM 807 C C . LYS A 1 105 ? -9.639 7.563 3.868 1.00 84.38 105 LYS A C 1
ATOM 809 O O . LYS A 1 105 ? -10.521 8.279 4.333 1.00 84.38 105 LYS A O 1
ATOM 814 N N . ALA A 1 106 ? -8.617 7.100 4.583 1.00 87.69 106 ALA A N 1
ATOM 815 C CA . ALA A 1 106 ? -8.439 7.337 6.004 1.00 87.69 106 ALA A CA 1
ATOM 816 C C . ALA A 1 106 ? -7.942 8.754 6.341 1.0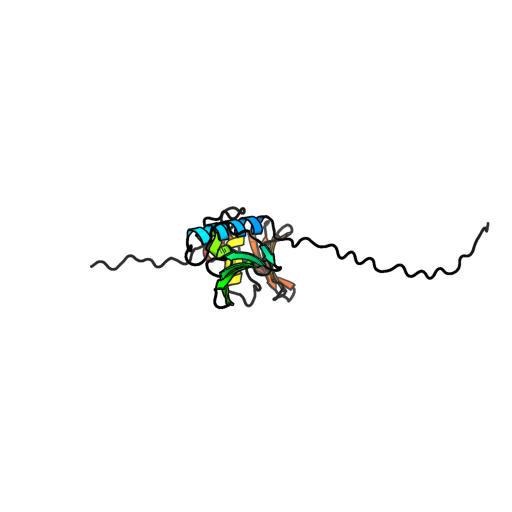0 87.69 106 ALA A C 1
ATOM 818 O O . ALA A 1 106 ? -7.879 9.127 7.511 1.00 87.69 106 ALA A O 1
ATOM 819 N N . GLY A 1 107 ? -7.566 9.553 5.332 1.00 82.44 107 GLY A N 1
ATOM 820 C CA . GLY A 1 107 ? -6.890 10.837 5.541 1.00 82.44 107 GLY A CA 1
ATOM 821 C C . GLY A 1 107 ? -5.513 10.682 6.195 1.00 82.44 107 GLY A C 1
ATOM 822 O O . GLY A 1 107 ? -4.926 11.663 6.661 1.00 82.44 107 GLY A O 1
ATOM 823 N N . CYS A 1 108 ? -4.993 9.453 6.233 1.00 84.12 108 CYS A N 1
ATOM 824 C CA . CYS A 1 108 ? -3.712 9.145 6.827 1.00 84.12 108 CYS A CA 1
ATOM 825 C C . CYS A 1 108 ? -2.619 9.716 5.947 1.00 84.12 108 CYS A C 1
ATOM 827 O O . CYS A 1 108 ? -2.523 9.413 4.757 1.00 84.12 108 CYS A O 1
ATOM 829 N N . GLN A 1 109 ? -1.792 10.569 6.544 1.00 62.97 109 GLN A N 1
ATOM 830 C CA . GLN A 1 109 ? -0.608 11.061 5.871 1.00 62.97 109 GLN A CA 1
ATOM 831 C C . GLN A 1 109 ? 0.303 9.857 5.635 1.00 62.97 109 GLN A C 1
ATOM 833 O O . GLN A 1 109 ? 0.881 9.312 6.575 1.00 62.97 109 GLN A O 1
ATOM 838 N N . VAL A 1 110 ? 0.436 9.443 4.377 1.00 58.12 110 VAL A N 1
ATOM 839 C CA . VAL A 1 110 ? 1.666 8.787 3.956 1.00 58.12 110 VAL A CA 1
ATOM 840 C C . VAL A 1 110 ? 2.772 9.781 4.296 1.00 58.12 110 VAL A C 1
ATOM 842 O O . VAL A 1 110 ? 2.734 10.926 3.862 1.00 58.12 110 VAL A O 1
ATOM 845 N N . THR A 1 111 ? 3.730 9.413 5.143 1.00 45.16 111 THR A N 1
ATOM 846 C CA . THR A 1 111 ? 4.893 10.281 5.390 1.00 45.16 111 THR A CA 1
ATOM 847 C C . THR A 1 111 ? 5.903 10.250 4.232 1.00 45.16 111 THR A C 1
ATOM 849 O O . THR A 1 111 ? 7.000 10.791 4.341 1.00 45.16 111 THR A O 1
ATOM 852 N N . SER A 1 112 ? 5.493 9.713 3.076 1.00 42.44 112 SER A N 1
ATOM 853 C CA . SER A 1 112 ? 5.962 10.123 1.751 1.00 42.44 112 SER A CA 1
ATOM 854 C C . SER A 1 112 ? 5.034 11.237 1.231 1.00 42.44 112 SER A C 1
ATOM 856 O O . SER A 1 112 ? 3.824 11.077 1.364 1.00 42.44 112 SER A O 1
ATOM 858 N N . PRO A 1 113 ? 5.520 12.351 0.640 1.00 43.22 113 PRO A N 1
ATOM 859 C CA . PRO A 1 113 ? 4.651 13.316 -0.061 1.00 43.22 113 PRO A CA 1
ATOM 860 C C . PRO A 1 113 ? 3.652 12.588 -0.996 1.00 43.22 113 PRO A C 1
ATOM 862 O O . PRO A 1 113 ? 3.939 11.442 -1.346 1.00 43.22 113 PRO A O 1
ATOM 865 N N . PRO A 1 114 ? 2.503 13.201 -1.391 1.00 50.69 114 PRO A N 1
ATOM 866 C CA . PRO A 1 114 ? 1.419 12.549 -2.157 1.00 50.69 114 PRO A CA 1
ATOM 867 C C . PRO A 1 114 ? 1.984 11.534 -3.145 1.00 50.69 114 PRO A C 1
ATOM 869 O O . PRO A 1 114 ? 2.941 11.928 -3.822 1.00 50.69 114 PRO A O 1
ATOM 872 N N . PRO A 1 115 ? 1.466 10.279 -3.174 1.00 60.38 115 PRO A N 1
ATOM 873 C CA . PRO A 1 115 ? 2.186 9.116 -3.683 1.00 60.38 115 PRO A CA 1
ATOM 874 C C . PRO A 1 115 ? 2.919 9.529 -4.937 1.00 60.38 115 PRO A C 1
ATOM 876 O O . PRO A 1 115 ? 2.313 10.027 -5.894 1.00 60.38 115 PRO A O 1
ATOM 879 N N . THR A 1 116 ? 4.250 9.493 -4.841 1.00 74.25 116 THR A N 1
ATOM 880 C CA . THR A 1 116 ? 5.079 10.071 -5.886 1.00 74.25 116 THR A CA 1
ATOM 881 C C . THR A 1 116 ? 4.672 9.421 -7.208 1.00 74.25 116 THR A C 1
ATOM 883 O O . THR A 1 116 ? 4.181 8.289 -7.207 1.00 74.25 116 THR A O 1
ATOM 886 N N . PRO A 1 117 ? 4.875 10.071 -8.363 1.00 83.75 117 PRO A N 1
ATOM 887 C CA . PRO A 1 117 ? 4.584 9.433 -9.645 1.00 83.75 117 PRO A CA 1
ATOM 888 C C . PRO A 1 117 ? 5.175 8.015 -9.781 1.00 83.75 117 PRO A C 1
ATOM 890 O O . PRO A 1 117 ? 4.625 7.188 -10.499 1.00 83.75 117 PRO A O 1
ATOM 893 N N . VAL A 1 118 ? 6.260 7.731 -9.051 1.00 86.19 118 VAL A N 1
ATOM 894 C CA . VAL A 1 118 ? 6.877 6.407 -8.917 1.00 86.19 118 VAL A CA 1
ATOM 895 C C . VAL A 1 118 ? 6.034 5.445 -8.071 1.00 86.19 118 VAL A C 1
ATOM 897 O O . VAL A 1 118 ? 5.771 4.333 -8.513 1.00 86.19 118 VAL A O 1
ATOM 900 N N . ASP A 1 119 ? 5.578 5.851 -6.884 1.00 82.00 119 ASP A N 1
ATOM 901 C CA . ASP A 1 119 ? 4.771 4.981 -6.016 1.00 82.00 119 ASP A CA 1
ATOM 902 C C . ASP A 1 119 ? 3.419 4.636 -6.654 1.00 82.00 119 ASP A C 1
ATOM 904 O O . ASP A 1 119 ? 3.000 3.480 -6.626 1.00 82.00 119 ASP A O 1
ATOM 908 N N . CYS A 1 120 ? 2.767 5.610 -7.296 1.00 83.44 120 CYS A N 1
ATOM 909 C CA . CYS A 1 120 ? 1.548 5.361 -8.066 1.00 83.44 120 CYS A CA 1
ATOM 910 C C . CYS A 1 120 ? 1.785 4.376 -9.213 1.00 83.44 120 CYS A C 1
ATOM 912 O O . CYS A 1 120 ? 0.986 3.466 -9.411 1.00 83.44 120 CYS A O 1
ATOM 914 N N . LEU A 1 121 ? 2.883 4.543 -9.959 1.00 90.44 121 LEU A N 1
ATOM 915 C CA . LEU A 1 121 ? 3.264 3.625 -11.030 1.00 90.44 121 LEU A CA 1
ATOM 916 C C . LEU A 1 121 ? 3.424 2.195 -10.516 1.00 90.44 121 LEU A C 1
ATOM 918 O O . LEU A 1 121 ? 2.903 1.269 -11.132 1.00 90.44 121 LEU A O 1
ATOM 922 N N . PHE A 1 122 ? 4.123 2.017 -9.398 1.00 89.88 122 PHE A N 1
ATOM 923 C CA . PHE A 1 122 ? 4.368 0.693 -8.838 1.00 89.88 122 PHE A CA 1
ATOM 924 C C . PHE A 1 122 ? 3.076 0.033 -8.355 1.00 89.88 122 PHE A C 1
ATOM 926 O O . PHE A 1 122 ? 2.798 -1.096 -8.746 1.00 89.88 122 PHE A O 1
ATOM 933 N N . ASN A 1 123 ? 2.237 0.757 -7.612 1.00 83.94 123 ASN A N 1
ATOM 934 C CA . ASN A 1 123 ? 0.949 0.230 -7.149 1.00 83.94 123 ASN A CA 1
ATOM 935 C C . ASN A 1 123 ? 0.008 -0.101 -8.324 1.00 83.94 123 ASN A C 1
ATOM 937 O O . ASN A 1 123 ? -0.664 -1.134 -8.335 1.00 83.94 123 ASN A O 1
ATOM 941 N N . TRP A 1 124 ? -0.027 0.757 -9.349 1.00 87.88 124 TRP A N 1
ATOM 942 C CA . TRP A 1 124 ? -0.791 0.495 -10.569 1.00 87.88 124 TRP A CA 1
ATOM 943 C C . TRP A 1 124 ? -0.298 -0.768 -11.279 1.00 87.88 124 TRP A C 1
ATOM 945 O O . TRP A 1 124 ? -1.115 -1.574 -11.726 1.00 87.88 124 TRP A O 1
ATOM 955 N N . ALA A 1 125 ? 1.020 -0.958 -11.368 1.00 92.19 125 ALA A N 1
ATOM 956 C CA . ALA A 1 125 ? 1.615 -2.121 -12.008 1.00 92.19 125 ALA A CA 1
ATOM 957 C C . ALA A 1 125 ? 1.255 -3.412 -11.255 1.00 92.19 125 ALA A C 1
ATOM 959 O O . ALA A 1 125 ? 0.756 -4.348 -11.876 1.00 92.19 125 ALA A O 1
ATOM 960 N N . GLU A 1 126 ? 1.405 -3.425 -9.930 1.00 88.44 126 GLU A N 1
ATOM 961 C CA . GLU A 1 126 ? 0.988 -4.525 -9.046 1.00 88.44 126 GLU A CA 1
ATOM 962 C C . GLU A 1 126 ? -0.485 -4.908 -9.245 1.00 88.44 126 GLU A C 1
ATOM 964 O O . GLU A 1 126 ? -0.822 -6.087 -9.339 1.00 88.44 126 GLU A O 1
ATOM 969 N N . THR A 1 127 ? -1.355 -3.907 -9.400 1.00 82.75 127 THR A N 1
ATOM 970 C CA . THR A 1 127 ? -2.795 -4.114 -9.609 1.00 82.75 127 THR A CA 1
ATOM 971 C C . THR A 1 127 ? -3.117 -4.673 -10.999 1.00 82.75 127 THR A C 1
ATOM 973 O O . THR A 1 127 ? -3.969 -5.548 -11.140 1.00 82.75 127 THR A O 1
ATOM 976 N N . ASN A 1 128 ? -2.471 -4.161 -12.052 1.00 86.75 128 ASN A N 1
ATOM 977 C CA . ASN A 1 128 ? -2.840 -4.470 -13.440 1.00 86.75 128 ASN A CA 1
ATOM 978 C C . ASN A 1 128 ? -2.078 -5.670 -14.021 1.00 86.75 128 ASN A C 1
ATOM 980 O O . ASN A 1 128 ? -2.571 -6.306 -14.953 1.00 86.75 128 ASN A O 1
ATOM 984 N N . TYR A 1 129 ? -0.904 -6.001 -13.477 1.00 92.62 129 TYR A N 1
ATOM 985 C CA . TYR A 1 129 ? -0.067 -7.111 -13.942 1.00 92.62 129 TYR A CA 1
ATOM 986 C C . TYR A 1 129 ? 0.432 -7.982 -12.775 1.00 92.62 129 TYR A C 1
ATOM 988 O O . TYR A 1 129 ? 1.640 -8.187 -12.627 1.00 92.62 129 TYR A O 1
ATOM 996 N N . PRO A 1 130 ? -0.469 -8.574 -11.969 1.00 89.50 130 PRO A N 1
ATOM 997 C CA . PRO A 1 130 ? -0.089 -9.382 -10.806 1.00 89.50 130 PRO A CA 1
ATOM 998 C C . PRO A 1 130 ? 0.731 -10.629 -11.173 1.00 89.50 130 PRO A C 1
ATOM 1000 O O . PRO A 1 130 ? 1.492 -11.132 -10.357 1.00 89.50 130 PRO A O 1
ATOM 1003 N N . ALA A 1 131 ? 0.637 -11.122 -12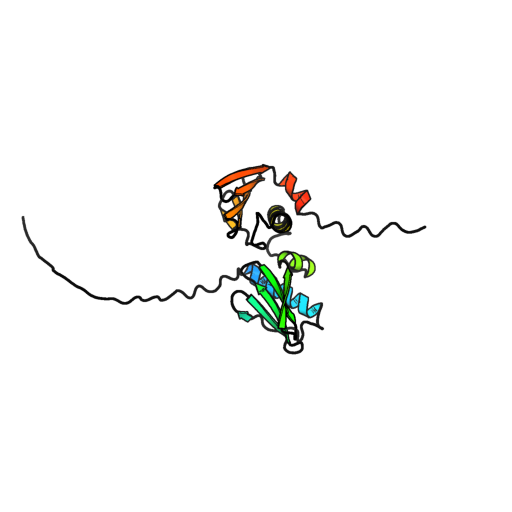.413 1.00 92.50 131 ALA A N 1
ATOM 1004 C CA . ALA A 1 131 ? 1.482 -12.221 -12.892 1.00 92.50 131 ALA A CA 1
ATOM 1005 C C . ALA A 1 131 ? 2.971 -11.839 -13.014 1.00 92.50 131 ALA A C 1
ATOM 1007 O O . ALA A 1 131 ? 3.826 -12.722 -13.021 1.00 92.50 131 ALA A O 1
ATOM 1008 N N . LEU A 1 132 ? 3.277 -10.543 -13.130 1.00 92.38 132 LEU A N 1
ATOM 1009 C CA . LEU A 1 132 ? 4.639 -10.008 -13.205 1.00 92.38 132 LEU A CA 1
ATOM 1010 C C . LEU A 1 132 ? 5.078 -9.396 -11.873 1.00 92.38 132 LEU A C 1
ATOM 1012 O O . LEU A 1 132 ? 6.242 -9.516 -11.496 1.00 92.38 132 LEU A O 1
ATOM 1016 N N . PHE A 1 133 ? 4.146 -8.769 -11.158 1.00 92.38 133 PHE A N 1
ATOM 1017 C CA . PHE A 1 133 ? 4.414 -7.934 -9.991 1.00 92.38 133 PHE A CA 1
ATOM 1018 C C . PHE A 1 133 ? 3.723 -8.491 -8.743 1.00 92.38 133 PHE A C 1
ATOM 1020 O O . PHE A 1 133 ? 2.799 -7.887 -8.204 1.00 92.38 133 PHE A O 1
ATOM 1027 N N . ALA A 1 134 ? 4.172 -9.671 -8.307 1.00 80.56 134 ALA A N 1
ATOM 1028 C CA . ALA A 1 134 ? 3.699 -10.321 -7.089 1.00 80.56 134 ALA A CA 1
ATOM 1029 C C . ALA A 1 134 ? 4.847 -10.611 -6.098 1.00 80.56 134 ALA A C 1
ATOM 1031 O O . ALA A 1 134 ? 5.938 -11.023 -6.508 1.00 80.56 134 ALA A O 1
ATOM 1032 N N . PRO A 1 135 ? 4.604 -10.489 -4.783 1.00 83.88 135 PRO A N 1
ATOM 1033 C CA . PRO A 1 135 ? 3.379 -9.960 -4.172 1.00 83.88 135 PRO A CA 1
ATOM 1034 C C . PRO A 1 135 ? 3.239 -8.440 -4.380 1.00 83.88 135 PRO A C 1
ATOM 1036 O O . PRO A 1 135 ? 4.226 -7.761 -4.658 1.00 83.88 135 PRO A O 1
ATOM 1039 N N . ALA A 1 136 ? 2.012 -7.929 -4.273 1.00 74.31 136 ALA A N 1
ATOM 1040 C CA . ALA A 1 136 ? 1.741 -6.492 -4.264 1.00 74.31 136 ALA A CA 1
ATOM 1041 C C . ALA A 1 136 ? 2.115 -5.865 -2.906 1.00 74.31 136 ALA A C 1
ATOM 1043 O O . ALA A 1 136 ? 2.474 -6.577 -1.968 1.00 74.31 136 ALA A O 1
ATOM 1044 N N . GLY A 1 137 ? 2.056 -4.533 -2.808 1.00 63.56 137 GLY A N 1
ATOM 1045 C CA . GLY A 1 137 ? 2.246 -3.803 -1.550 1.00 63.56 137 GLY A CA 1
ATOM 1046 C C . GLY A 1 137 ? 3.687 -3.781 -1.055 1.00 63.56 137 GLY A C 1
ATOM 1047 O O . GLY A 1 137 ? 3.966 -3.449 0.099 1.00 63.56 137 GLY A O 1
ATOM 1048 N N . LEU A 1 138 ? 4.636 -4.112 -1.928 1.00 69.12 138 LEU A N 1
ATOM 1049 C CA . LEU A 1 138 ? 6.028 -4.172 -1.538 1.00 69.12 138 LEU A CA 1
ATOM 1050 C C . LEU A 1 138 ? 6.585 -2.788 -1.223 1.00 69.12 138 LEU A C 1
ATOM 1052 O O . LEU A 1 138 ? 6.272 -1.759 -1.820 1.00 69.12 138 LEU A O 1
ATOM 1056 N N . SER A 1 139 ? 7.497 -2.786 -0.265 1.00 70.25 139 SER A N 1
ATOM 1057 C CA . SER A 1 139 ? 8.232 -1.599 0.130 1.00 70.25 139 SER A CA 1
ATOM 1058 C C . SER A 1 139 ? 9.118 -1.082 -1.007 1.00 70.25 139 SER A C 1
ATOM 1060 O O . SER A 1 139 ? 10.019 -1.785 -1.458 1.00 70.25 139 SER A O 1
ATOM 1062 N N . THR A 1 140 ? 8.922 0.178 -1.410 1.00 78.38 140 THR A N 1
ATOM 1063 C CA . THR A 1 140 ? 9.830 0.870 -2.336 1.00 78.38 140 THR A CA 1
ATOM 1064 C C . THR A 1 140 ? 11.242 0.948 -1.734 1.00 78.38 140 THR A C 1
ATOM 1066 O O . THR A 1 140 ? 11.431 1.455 -0.622 1.00 78.38 140 THR A O 1
ATOM 1069 N N . ALA A 1 141 ? 12.224 0.433 -2.474 1.00 79.88 141 ALA A N 1
ATOM 1070 C CA . ALA A 1 141 ? 13.646 0.429 -2.157 1.00 79.88 141 ALA A CA 1
ATOM 1071 C C . ALA A 1 141 ? 14.407 1.462 -3.004 1.00 79.88 141 ALA A C 1
ATOM 1073 O O . ALA A 1 141 ? 13.927 1.941 -4.034 1.00 79.88 141 ALA A O 1
ATOM 1074 N N . PHE A 1 142 ? 15.619 1.804 -2.567 1.00 80.06 142 PHE A N 1
ATOM 1075 C CA . PHE A 1 142 ? 16.489 2.750 -3.260 1.00 80.06 142 PHE A CA 1
ATOM 1076 C C . PHE A 1 142 ? 17.906 2.189 -3.370 1.00 80.06 142 PHE A C 1
ATOM 1078 O O . PHE A 1 142 ? 18.506 1.796 -2.371 1.00 80.06 142 PHE A O 1
ATOM 1085 N N . SER A 1 143 ? 18.440 2.171 -4.586 1.00 84.81 143 SER A N 1
ATOM 1086 C CA . SER A 1 143 ? 19.839 1.870 -4.879 1.00 84.81 143 SER A CA 1
ATOM 1087 C C . SER A 1 143 ? 20.265 2.758 -6.031 1.00 84.81 143 SER A C 1
ATOM 1089 O O . SER A 1 143 ? 19.853 2.529 -7.164 1.00 84.81 143 SER A O 1
ATOM 1091 N N . THR A 1 144 ? 21.047 3.802 -5.743 1.00 80.75 144 THR A N 1
ATOM 1092 C CA . THR A 1 144 ? 21.468 4.797 -6.739 1.00 80.75 144 THR A CA 1
ATOM 1093 C C . THR A 1 144 ? 21.956 4.129 -8.033 1.00 80.75 144 THR A C 1
ATOM 1095 O O . THR A 1 144 ? 22.860 3.296 -7.957 1.00 80.75 144 THR A O 1
ATOM 1098 N N . PRO A 1 145 ? 21.416 4.505 -9.211 1.00 90.19 145 PRO A N 1
ATOM 1099 C CA . PRO A 1 145 ? 20.487 5.616 -9.466 1.00 90.19 145 PRO A CA 1
ATOM 1100 C C . PRO A 1 145 ? 18.983 5.285 -9.367 1.00 90.19 145 PRO A C 1
ATOM 1102 O O . PRO A 1 145 ? 18.174 6.153 -9.682 1.00 90.19 145 PRO A O 1
ATOM 1105 N N . TYR A 1 146 ? 18.579 4.084 -8.973 1.00 90.44 146 TYR A N 1
ATOM 1106 C CA . TYR A 1 146 ? 17.203 3.600 -9.078 1.00 90.44 146 TYR A CA 1
ATOM 1107 C C . TYR A 1 146 ? 16.398 3.691 -7.777 1.00 90.44 146 TYR A C 1
ATOM 1109 O O . TYR A 1 146 ? 16.863 3.329 -6.694 1.00 90.44 146 TYR A O 1
ATOM 1117 N N . THR A 1 147 ? 15.135 4.079 -7.923 1.00 91.19 147 THR A N 1
ATOM 1118 C CA . THR A 1 147 ? 14.058 3.777 -6.972 1.00 91.19 147 THR A CA 1
ATOM 1119 C C . THR A 1 147 ? 13.295 2.579 -7.523 1.00 91.19 147 THR A C 1
ATOM 1121 O O . THR A 1 147 ? 12.875 2.644 -8.672 1.00 91.19 147 THR A O 1
ATOM 1124 N N . TYR A 1 148 ? 13.129 1.487 -6.777 1.00 93.44 148 TYR A N 1
ATOM 1125 C CA . TYR A 1 148 ? 12.592 0.238 -7.335 1.00 93.44 148 TYR A CA 1
ATOM 1126 C C . TYR A 1 148 ? 11.806 -0.603 -6.325 1.00 93.44 148 TYR A C 1
ATOM 1128 O O . TYR A 1 148 ? 11.898 -0.391 -5.117 1.00 93.44 148 TYR A O 1
ATOM 1136 N N . ARG A 1 149 ? 11.062 -1.591 -6.826 1.00 92.06 149 ARG A N 1
ATOM 1137 C CA . ARG A 1 149 ? 10.520 -2.721 -6.058 1.00 92.06 149 ARG A CA 1
ATOM 1138 C C . ARG A 1 149 ? 11.022 -4.034 -6.646 1.00 92.06 149 ARG A C 1
ATOM 1140 O O . ARG A 1 149 ? 11.211 -4.134 -7.856 1.00 92.06 149 ARG A O 1
ATOM 1147 N N . HIS A 1 150 ? 11.263 -5.009 -5.773 1.00 92.06 150 HIS A N 1
ATOM 1148 C CA . HIS A 1 150 ? 11.688 -6.358 -6.139 1.00 92.06 150 HIS A CA 1
ATOM 1149 C C . HIS A 1 150 ? 10.613 -7.365 -5.744 1.00 92.06 150 HIS A C 1
ATOM 1151 O O . HIS A 1 150 ? 10.370 -7.580 -4.559 1.00 92.06 150 HIS A O 1
ATOM 1157 N N . TYR A 1 151 ? 10.022 -7.999 -6.743 1.00 90.31 151 TYR A N 1
ATOM 1158 C CA . TYR A 1 151 ? 8.936 -8.957 -6.636 1.00 90.31 151 TYR A CA 1
ATOM 1159 C C . TYR A 1 151 ? 9.514 -10.358 -6.486 1.00 90.31 151 TYR A C 1
ATOM 1161 O O . TYR A 1 151 ? 9.871 -11.018 -7.458 1.00 90.31 151 TYR A O 1
ATOM 1169 N N . THR A 1 152 ? 9.648 -10.809 -5.242 1.00 85.50 152 THR A N 1
ATOM 1170 C CA . THR A 1 152 ? 10.347 -12.059 -4.911 1.00 85.50 152 THR A CA 1
ATOM 1171 C C . THR A 1 152 ? 9.657 -13.309 -5.456 1.00 85.50 152 THR A C 1
ATOM 1173 O O . THR A 1 152 ? 10.341 -14.294 -5.722 1.00 85.50 152 THR A O 1
ATOM 1176 N N . ALA A 1 153 ? 8.332 -13.293 -5.644 1.00 86.88 153 ALA A N 1
ATOM 1177 C CA . ALA A 1 153 ? 7.606 -14.451 -6.170 1.00 86.88 153 ALA A CA 1
ATOM 1178 C C . ALA A 1 153 ? 7.852 -14.657 -7.672 1.00 86.88 153 ALA A C 1
ATOM 1180 O O . ALA A 1 153 ? 7.866 -15.792 -8.146 1.00 86.88 153 ALA A O 1
ATOM 1181 N N . THR A 1 154 ? 8.064 -13.568 -8.411 1.00 92.25 154 THR A N 1
ATOM 1182 C CA . THR A 1 154 ? 8.313 -13.577 -9.860 1.00 92.25 154 THR A CA 1
ATOM 1183 C C . THR A 1 154 ? 9.785 -13.357 -10.213 1.00 92.25 154 THR A C 1
ATOM 1185 O O . THR A 1 154 ? 10.145 -13.458 -11.383 1.00 92.25 154 THR A O 1
ATOM 1188 N N . ASN A 1 155 ? 10.630 -13.091 -9.209 1.00 93.81 155 ASN A N 1
ATOM 1189 C CA . ASN A 1 155 ? 12.026 -12.673 -9.347 1.00 93.81 155 ASN A CA 1
ATOM 1190 C C . ASN A 1 155 ? 12.178 -11.537 -10.371 1.00 93.81 155 ASN A C 1
ATOM 1192 O O . ASN A 1 155 ? 12.990 -11.617 -11.290 1.00 93.81 155 ASN A O 1
ATOM 1196 N N . ALA A 1 156 ? 11.336 -10.513 -10.236 1.00 96.06 156 ALA A N 1
ATOM 1197 C CA . ALA A 1 156 ? 11.293 -9.380 -11.148 1.00 96.06 156 ALA A CA 1
ATOM 1198 C C . ALA A 1 156 ? 11.544 -8.057 -10.422 1.00 96.06 156 ALA A C 1
ATOM 1200 O O . ALA A 1 156 ? 11.236 -7.912 -9.238 1.00 96.06 156 ALA A O 1
ATOM 1201 N N . TYR A 1 157 ? 12.043 -7.060 -11.143 1.00 96.56 157 TYR A N 1
ATOM 1202 C CA . TYR A 1 157 ? 12.237 -5.704 -10.648 1.00 96.56 157 TYR A CA 1
ATOM 1203 C C . TYR A 1 157 ? 11.432 -4.718 -11.489 1.00 96.56 157 TYR A C 1
ATOM 1205 O O . TYR A 1 157 ? 11.384 -4.818 -12.712 1.00 96.56 157 TYR A O 1
ATOM 1213 N N . LEU A 1 158 ? 10.824 -3.736 -10.829 1.00 97.19 158 LEU A N 1
ATOM 1214 C CA . LEU A 1 158 ? 10.276 -2.547 -11.478 1.00 97.19 158 LEU A CA 1
ATOM 1215 C C . LEU A 1 158 ? 10.940 -1.330 -10.851 1.00 97.19 158 LEU A C 1
ATOM 1217 O O . LEU A 1 158 ? 10.882 -1.150 -9.633 1.00 97.19 158 LEU A O 1
ATOM 1221 N N . GLY A 1 159 ? 11.597 -0.517 -11.667 1.00 95.75 159 GLY A N 1
ATOM 1222 C CA . GLY A 1 159 ? 12.420 0.591 -11.212 1.00 95.75 159 GLY A CA 1
ATOM 1223 C C . GLY A 1 159 ? 12.188 1.868 -11.999 1.00 95.75 159 GLY A C 1
ATOM 1224 O O . GLY A 1 159 ? 11.752 1.853 -13.142 1.00 95.75 159 GLY A O 1
ATOM 1225 N N . VAL A 1 160 ? 12.515 2.994 -11.381 1.00 96.00 160 VAL A N 1
ATOM 1226 C CA . VAL A 1 160 ? 12.599 4.302 -12.022 1.00 96.00 160 VAL A CA 1
ATOM 1227 C C . VAL A 1 160 ? 13.991 4.854 -11.782 1.00 96.00 160 VAL A C 1
ATOM 1229 O O . VAL A 1 160 ? 14.445 4.979 -10.641 1.00 96.00 160 VAL A O 1
ATOM 1232 N N . SER A 1 161 ? 14.673 5.201 -12.864 1.00 94.62 161 SER A N 1
ATOM 1233 C CA . SER A 1 161 ? 15.999 5.803 -12.808 1.00 94.62 161 SER A CA 1
ATOM 1234 C C . SER A 1 161 ? 15.903 7.283 -12.452 1.00 94.62 161 SER A C 1
ATOM 1236 O O . SER A 1 161 ? 15.127 8.060 -13.013 1.00 94.62 161 SER A O 1
ATOM 1238 N N . SER A 1 162 ? 16.732 7.715 -11.508 1.00 88.94 162 SER A N 1
ATOM 1239 C CA . SER A 1 162 ? 16.854 9.125 -11.145 1.00 88.94 162 SER A CA 1
ATOM 1240 C C . SER A 1 162 ? 17.628 9.953 -12.178 1.00 88.94 162 SER A C 1
ATOM 1242 O O . SER A 1 162 ? 17.521 11.181 -12.115 1.00 88.94 162 SER A O 1
ATOM 1244 N N . VAL A 1 163 ? 18.343 9.312 -13.113 1.00 91.25 163 VAL A N 1
ATOM 1245 C CA . VAL A 1 163 ? 19.222 9.950 -14.111 1.00 91.25 163 VAL A CA 1
ATOM 1246 C C . VAL A 1 163 ? 18.441 10.404 -15.343 1.00 91.25 163 VAL A C 1
ATOM 1248 O O . VAL A 1 163 ? 18.465 11.585 -15.676 1.00 91.25 163 VAL A O 1
ATOM 1251 N N . ASP A 1 164 ? 17.725 9.489 -15.991 1.00 95.44 164 ASP A N 1
ATOM 1252 C CA . ASP A 1 164 ? 16.981 9.725 -17.241 1.00 95.44 164 ASP A CA 1
ATOM 1253 C C . ASP A 1 164 ? 15.461 9.818 -17.027 1.00 95.44 164 ASP A C 1
ATOM 1255 O O . ASP A 1 164 ? 14.741 10.261 -17.916 1.00 95.44 164 ASP A O 1
ATOM 1259 N N . LYS A 1 165 ? 14.970 9.472 -15.827 1.00 94.56 165 LYS A N 1
ATOM 1260 C CA . LYS A 1 165 ? 13.539 9.396 -15.484 1.00 94.56 165 LYS A CA 1
ATOM 1261 C C . LYS A 1 165 ? 12.777 8.343 -16.289 1.00 94.56 165 LYS A C 1
ATOM 1263 O O . LYS A 1 165 ? 11.570 8.496 -16.484 1.00 94.56 165 LYS A O 1
ATOM 1268 N N . HIS A 1 166 ? 13.451 7.289 -16.737 1.00 97.69 166 HIS A N 1
ATOM 1269 C CA . HIS A 1 166 ? 12.819 6.150 -17.395 1.00 97.69 166 HIS A CA 1
ATOM 1270 C C . HIS A 1 166 ? 12.386 5.080 -16.392 1.00 97.69 166 HIS A C 1
ATOM 1272 O O . HIS A 1 166 ? 12.933 4.971 -15.287 1.00 97.69 166 HIS A O 1
ATOM 1278 N N . VAL A 1 167 ? 11.357 4.336 -16.786 1.00 97.69 167 VAL A N 1
ATOM 1279 C CA . VAL A 1 167 ? 10.837 3.154 -16.107 1.00 97.69 167 VAL A CA 1
ATOM 1280 C C . VAL A 1 167 ? 11.554 1.948 -16.686 1.00 97.69 167 VAL A C 1
ATOM 1282 O O . VAL A 1 167 ? 11.606 1.781 -17.899 1.00 97.69 167 VAL A O 1
ATOM 1285 N N . TYR A 1 168 ? 12.081 1.105 -15.814 1.00 97.88 168 TYR A N 1
ATOM 1286 C CA . TYR A 1 168 ? 12.781 -0.106 -16.192 1.00 97.88 168 TYR A CA 1
ATOM 1287 C C . TYR A 1 168 ? 12.108 -1.318 -15.570 1.00 97.88 168 TYR A C 1
ATOM 1289 O O . TYR A 1 168 ? 11.767 -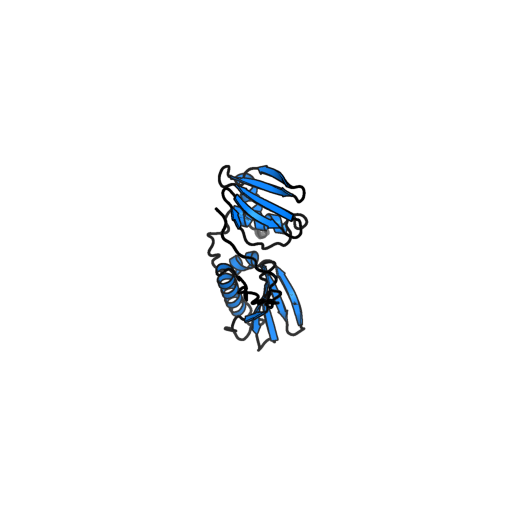1.303 -14.384 1.00 97.88 168 TYR A O 1
ATOM 1297 N N . TYR A 1 169 ? 11.953 -2.367 -16.365 1.00 97.75 169 TYR A N 1
ATOM 1298 C CA . TYR A 1 169 ? 11.511 -3.678 -15.916 1.00 97.75 169 TYR A CA 1
ATOM 1299 C C . TYR A 1 169 ? 12.647 -4.681 -16.105 1.00 97.75 169 TYR A C 1
ATOM 1301 O O . TYR A 1 169 ? 13.253 -4.737 -17.168 1.00 97.75 169 TYR A O 1
ATOM 1309 N N . GLU A 1 170 ? 12.940 -5.474 -15.081 1.00 97.62 170 GLU A N 1
ATOM 1310 C CA . GLU A 1 170 ? 13.862 -6.605 -15.183 1.00 97.62 170 GLU A CA 1
ATOM 1311 C C . GLU A 1 170 ? 13.102 -7.879 -14.834 1.00 97.62 170 GLU A C 1
ATOM 1313 O O . GLU A 1 170 ? 12.551 -7.997 -13.737 1.00 97.62 170 GLU A O 1
ATOM 1318 N N . GLY A 1 171 ? 13.032 -8.814 -15.777 1.00 94.88 171 GLY A N 1
ATOM 1319 C CA . GLY A 1 171 ? 12.388 -10.105 -15.568 1.00 94.88 171 GLY A CA 1
ATOM 1320 C C . GLY A 1 171 ? 13.297 -11.124 -14.870 1.00 94.88 171 GLY A C 1
ATOM 1321 O O . GLY A 1 171 ? 14.479 -10.868 -14.640 1.00 94.88 171 GLY A O 1
ATOM 1322 N N . PRO A 1 172 ? 12.784 -12.336 -14.590 1.00 93.62 172 PRO A N 1
ATOM 1323 C CA . PRO A 1 172 ? 13.572 -13.424 -14.003 1.00 93.62 172 PRO A CA 1
ATOM 1324 C C . PRO A 1 172 ? 14.722 -13.916 -14.893 1.00 93.62 172 PRO A C 1
ATOM 1326 O O . PRO A 1 172 ? 15.594 -14.644 -14.422 1.00 93.62 172 PRO A O 1
ATOM 1329 N N . ASP A 1 173 ? 14.722 -13.545 -16.173 1.00 94.50 173 ASP A N 1
ATOM 1330 C CA . ASP A 1 173 ? 15.808 -13.786 -17.120 1.00 94.50 173 ASP A CA 1
ATOM 1331 C C . ASP A 1 173 ? 16.987 -12.806 -16.957 1.00 94.50 173 ASP A C 1
ATOM 1333 O O . ASP A 1 173 ? 18.036 -13.021 -17.566 1.00 94.50 173 ASP A O 1
ATOM 1337 N N . GLY A 1 174 ? 16.837 -11.767 -16.125 1.00 93.12 174 GLY A N 1
ATOM 1338 C CA . GLY A 1 174 ? 17.850 -10.742 -15.861 1.00 93.12 174 GLY A CA 1
ATOM 1339 C C . GLY A 1 174 ? 17.994 -9.709 -16.980 1.00 93.12 174 GLY A C 1
ATOM 1340 O O . GLY A 1 174 ? 18.963 -8.949 -17.003 1.00 93.12 174 GLY A O 1
ATOM 1341 N N . ASN A 1 175 ? 17.069 -9.690 -17.945 1.00 94.44 175 ASN A N 1
ATOM 1342 C CA . ASN A 1 175 ? 17.101 -8.716 -19.027 1.00 94.44 175 ASN A CA 1
ATOM 1343 C C . ASN A 1 175 ? 16.411 -7.426 -18.587 1.00 94.44 175 ASN A C 1
ATOM 1345 O O . ASN A 1 175 ? 15.211 -7.413 -18.315 1.00 94.44 175 ASN A O 1
ATOM 1349 N N . LEU A 1 176 ? 17.174 -6.334 -18.565 1.00 94.94 176 LEU A N 1
ATOM 1350 C CA . LEU A 1 176 ? 16.650 -5.005 -18.282 1.00 94.94 176 LEU A CA 1
ATOM 1351 C C . LEU A 1 176 ? 15.994 -4.418 -19.538 1.00 94.94 176 LEU A C 1
ATOM 1353 O O . LEU A 1 176 ? 16.652 -4.212 -20.561 1.00 94.94 176 LEU A O 1
ATOM 1357 N N . LEU A 1 177 ? 14.705 -4.125 -19.440 1.00 97.50 177 LEU A N 1
ATOM 1358 C CA . LEU A 1 177 ? 13.888 -3.497 -20.467 1.00 97.50 177 LEU A CA 1
ATOM 1359 C C . LEU A 1 177 ? 13.602 -2.045 -20.077 1.00 97.50 177 LEU A C 1
ATOM 1361 O O . LEU A 1 177 ? 13.208 -1.765 -18.946 1.00 97.50 177 LEU A O 1
ATOM 1365 N N . ASP A 1 178 ? 13.825 -1.122 -21.012 1.00 97.56 178 ASP A N 1
ATOM 1366 C CA . ASP A 1 178 ? 13.406 0.277 -20.892 1.00 97.56 178 ASP A CA 1
ATOM 1367 C C . ASP A 1 178 ? 11.953 0.397 -21.370 1.00 97.56 178 ASP A C 1
ATOM 1369 O O . ASP A 1 178 ? 11.661 0.274 -22.560 1.00 97.56 178 ASP A O 1
ATOM 1373 N N . GLU A 1 179 ? 11.043 0.633 -20.430 1.00 97.69 179 GLU A N 1
ATOM 1374 C CA . GLU A 1 179 ? 9.606 0.789 -20.673 1.00 97.69 179 GLU A CA 1
ATOM 1375 C C . GLU A 1 179 ? 9.241 2.236 -21.056 1.00 97.69 179 GLU A C 1
ATOM 1377 O O . GLU A 1 179 ? 8.071 2.572 -21.261 1.00 97.69 179 GLU A O 1
ATOM 1382 N N . GLY A 1 180 ? 10.232 3.123 -21.154 1.00 96.69 180 GLY A N 1
ATOM 1383 C CA . GLY A 1 180 ? 10.083 4.521 -21.526 1.00 96.69 180 GLY A CA 1
ATOM 1384 C C . GLY A 1 180 ? 9.934 5.463 -20.333 1.00 96.69 180 GLY A C 1
ATOM 1385 O O . GLY A 1 180 ? 10.144 5.117 -19.172 1.00 96.69 180 GLY A O 1
ATOM 1386 N N . SER A 1 181 ? 9.581 6.717 -20.613 1.00 96.38 181 SER A N 1
ATOM 1387 C CA . SER A 1 181 ? 9.635 7.778 -19.607 1.00 96.38 181 SER A CA 1
ATOM 1388 C C . SER A 1 181 ? 8.564 7.642 -18.518 1.00 96.38 181 SER A C 1
ATOM 1390 O O . SER A 1 181 ? 7.395 7.352 -18.778 1.00 96.38 181 SER A O 1
ATOM 1392 N N . LEU A 1 182 ? 8.915 8.001 -17.281 1.00 92.75 182 LEU A N 1
ATOM 1393 C CA . LEU A 1 182 ? 7.956 8.124 -16.180 1.00 92.75 182 LEU A CA 1
ATOM 1394 C C . LEU A 1 182 ? 6.825 9.105 -16.517 1.00 92.75 182 LEU A C 1
ATOM 1396 O O . LEU A 1 182 ? 5.689 8.907 -16.102 1.00 92.75 182 LEU A O 1
ATOM 1400 N N . SER A 1 183 ? 7.107 10.151 -17.299 1.00 89.88 183 SER A N 1
ATOM 1401 C CA . SER A 1 183 ? 6.097 11.120 -17.741 1.00 89.88 183 SER A CA 1
ATOM 1402 C C . SER A 1 183 ? 5.031 10.520 -18.662 1.00 89.88 183 SER A C 1
ATOM 1404 O O . SER A 1 183 ? 3.923 11.048 -18.715 1.00 89.88 183 SER A O 1
ATOM 1406 N N . TYR A 1 184 ? 5.336 9.427 -19.366 1.00 91.81 184 TYR A N 1
ATOM 1407 C CA . TYR A 1 184 ? 4.360 8.692 -20.168 1.00 91.81 184 TYR A CA 1
ATOM 1408 C C . TYR A 1 184 ? 3.456 7.813 -19.292 1.00 91.81 184 TYR A C 1
ATOM 1410 O O . TYR A 1 184 ? 2.248 7.722 -19.532 1.00 91.81 184 TYR A O 1
ATOM 1418 N N . TRP A 1 185 ? 4.027 7.196 -18.256 1.00 91.81 185 TRP A N 1
ATOM 1419 C CA . TRP A 1 185 ? 3.329 6.251 -17.387 1.00 91.81 185 TRP A CA 1
ATOM 1420 C C . TRP A 1 185 ? 2.544 6.904 -16.248 1.00 91.81 185 TRP A C 1
ATOM 1422 O O . TRP A 1 185 ? 1.427 6.480 -15.954 1.00 91.81 185 TRP A O 1
ATOM 1432 N N . ALA A 1 186 ? 3.073 7.963 -15.635 1.00 86.56 186 ALA A N 1
ATOM 1433 C CA . ALA A 1 186 ? 2.463 8.608 -14.475 1.00 86.56 186 ALA A CA 1
ATOM 1434 C C . ALA A 1 186 ? 1.007 9.060 -14.713 1.00 86.56 186 ALA A C 1
ATOM 1436 O O . ALA A 1 186 ? 0.162 8.774 -13.871 1.00 86.56 186 ALA A O 1
ATOM 1437 N N . PRO A 1 187 ? 0.626 9.668 -15.853 1.00 83.44 187 PRO A N 1
ATOM 1438 C CA . PRO A 1 187 ? -0.775 10.013 -16.098 1.00 83.44 187 PRO A CA 1
ATOM 1439 C C . PRO A 1 187 ? -1.702 8.796 -16.215 1.00 83.44 187 PRO A C 1
ATOM 1441 O O . PRO A 1 187 ? -2.902 8.935 -16.039 1.00 83.44 187 PRO A O 1
ATOM 1444 N N . LYS A 1 188 ? -1.184 7.607 -16.535 1.00 84.62 188 LYS A N 1
ATOM 1445 C CA . LYS A 1 188 ? -1.984 6.376 -16.645 1.00 84.62 188 LYS A CA 1
ATOM 1446 C C . LYS A 1 188 ? -2.144 5.693 -15.289 1.00 84.62 188 LYS A C 1
ATOM 1448 O O . LYS A 1 188 ? -3.188 5.114 -15.021 1.00 84.62 188 LYS A O 1
ATOM 1453 N N . ALA A 1 189 ? -1.106 5.777 -14.460 1.00 84.00 189 ALA A N 1
ATOM 1454 C CA . ALA A 1 189 ? -1.033 5.117 -13.166 1.00 84.00 189 ALA A CA 1
ATOM 1455 C C . ALA A 1 189 ? -1.593 5.955 -12.006 1.00 84.00 189 ALA A C 1
ATOM 1457 O O . ALA A 1 189 ? -2.139 5.402 -11.059 1.00 84.00 189 ALA A O 1
ATOM 1458 N N . CYS A 1 190 ? -1.452 7.284 -12.061 1.00 74.31 190 CYS A N 1
ATOM 1459 C CA . CYS A 1 190 ? -1.796 8.185 -10.957 1.00 74.31 190 CYS A CA 1
ATOM 1460 C C . CYS A 1 190 ? -3.215 8.763 -11.036 1.00 74.31 190 CYS A C 1
ATOM 1462 O O . CYS A 1 190 ? -3.621 9.479 -10.118 1.00 74.31 190 CYS A O 1
ATOM 1464 N N . LEU A 1 191 ? -3.947 8.554 -12.137 1.00 62.78 191 LEU A N 1
ATOM 1465 C CA . LEU A 1 191 ? -5.326 9.030 -12.210 1.00 62.78 191 LEU A CA 1
ATOM 1466 C C . LEU A 1 191 ? -6.200 8.145 -11.314 1.00 62.78 191 LEU A C 1
ATOM 1468 O O . LEU A 1 191 ? -6.145 6.921 -11.453 1.00 62.78 191 LEU A O 1
ATOM 1472 N N . PRO A 1 192 ? -7.032 8.722 -10.426 1.00 50.69 192 PRO A N 1
ATOM 1473 C CA . PRO A 1 192 ? -8.074 7.933 -9.791 1.00 50.69 192 PRO A CA 1
ATOM 1474 C C . PRO A 1 192 ? -8.951 7.316 -10.894 1.00 50.69 192 PRO A C 1
ATOM 1476 O O . PRO A 1 192 ? -9.159 7.970 -11.927 1.00 50.69 192 PRO A O 1
ATOM 1479 N N . PRO A 1 193 ? -9.499 6.097 -10.702 1.00 43.62 193 PRO A N 1
ATOM 1480 C CA . PRO A 1 193 ? -10.598 5.629 -11.533 1.00 43.62 193 PRO A CA 1
ATOM 1481 C C . PRO A 1 193 ? -11.615 6.758 -11.556 1.00 43.62 193 PRO A C 1
ATOM 1483 O O . PRO A 1 193 ? -11.986 7.252 -10.489 1.00 43.62 193 PRO A O 1
ATOM 1486 N N . VAL A 1 194 ? -11.982 7.239 -12.745 1.00 37.69 194 VAL A N 1
ATOM 1487 C CA . VAL A 1 194 ? -12.952 8.325 -12.868 1.00 37.69 194 VAL A CA 1
ATOM 1488 C C . VAL A 1 194 ? -14.188 7.850 -12.117 1.00 37.69 194 VAL A C 1
ATOM 1490 O O . VAL A 1 194 ? -14.862 6.923 -12.565 1.00 37.69 194 VAL A O 1
ATOM 1493 N N . ALA A 1 195 ? -14.435 8.411 -10.931 1.00 37.41 195 ALA A N 1
ATOM 1494 C CA . ALA A 1 195 ? -15.684 8.199 -10.231 1.00 37.41 195 ALA A CA 1
ATOM 1495 C C . ALA A 1 195 ? -16.750 8.573 -11.251 1.00 37.41 195 ALA A C 1
ATOM 1497 O O . ALA A 1 195 ? -16.694 9.681 -11.788 1.00 37.41 195 ALA A O 1
ATOM 1498 N N . ASN A 1 196 ? -17.601 7.605 -11.601 1.00 34.81 196 ASN A N 1
ATOM 1499 C CA . ASN A 1 196 ? -18.649 7.755 -12.598 1.00 34.81 196 ASN A CA 1
ATOM 1500 C C . ASN A 1 196 ? -19.183 9.184 -12.565 1.00 34.81 196 ASN A C 1
ATOM 1502 O O . ASN A 1 196 ? -19.679 9.628 -11.527 1.00 34.81 196 ASN A O 1
ATOM 1506 N N . ALA A 1 197 ? -19.028 9.897 -13.681 1.00 37.47 197 ALA A N 1
ATOM 1507 C CA . ALA A 1 197 ? -19.631 11.196 -13.897 1.00 37.47 197 ALA A CA 1
ATOM 1508 C C . ALA A 1 197 ? -21.154 11.021 -13.837 1.00 37.47 197 ALA A C 1
ATOM 1510 O O . ALA A 1 197 ? -21.830 10.831 -14.843 1.00 37.47 197 ALA A O 1
ATOM 1511 N N . GLY A 1 198 ? -21.694 11.026 -12.623 1.00 41.50 198 GLY A N 1
ATOM 1512 C CA . GLY A 1 198 ? -23.101 11.220 -12.352 1.00 41.50 198 GLY A CA 1
ATOM 1513 C C . GLY A 1 198 ? -23.414 12.690 -12.563 1.00 41.50 198 GLY A C 1
ATOM 1514 O O . GLY A 1 198 ? -23.438 13.446 -11.601 1.00 41.50 198 GLY A O 1
ATOM 1515 N N . ALA A 1 199 ? -23.595 13.082 -13.821 1.00 39.38 199 ALA A N 1
ATOM 1516 C CA . ALA A 1 199 ? -24.345 14.266 -14.225 1.00 39.38 199 ALA A CA 1
ATOM 1517 C C . ALA A 1 199 ? -24.532 14.252 -15.750 1.00 39.38 199 ALA A C 1
ATOM 1519 O O . ALA A 1 199 ? -23.790 14.915 -16.464 1.00 39.38 199 ALA A O 1
ATOM 1520 N N . ASP A 1 200 ? -25.505 13.478 -16.235 1.00 39.03 200 ASP A N 1
ATOM 1521 C CA . ASP A 1 200 ? -26.521 14.007 -17.157 1.00 39.03 200 ASP A CA 1
ATOM 1522 C C . ASP A 1 200 ? -27.697 13.022 -17.273 1.00 39.03 200 ASP A C 1
ATOM 1524 O O . ASP A 1 200 ? -27.700 12.112 -18.099 1.00 39.03 200 ASP A O 1
ATOM 1528 N N . GLN A 1 201 ? -28.680 13.182 -16.386 1.00 38.47 201 GLN A N 1
ATOM 1529 C CA . GLN A 1 201 ? -30.086 12.931 -16.708 1.00 38.47 201 GLN A CA 1
ATOM 1530 C C . GLN A 1 201 ? -30.920 13.985 -15.980 1.00 38.47 201 GLN A C 1
ATOM 1532 O O . GLN A 1 201 ? -31.430 13.759 -14.884 1.00 38.47 201 GLN A O 1
ATOM 1537 N N . THR A 1 202 ? -31.041 15.154 -16.604 1.00 39.00 202 THR A N 1
ATOM 1538 C CA . THR A 1 202 ? -32.169 16.065 -16.379 1.00 39.00 202 THR A CA 1
ATOM 1539 C C . THR A 1 202 ? -32.650 16.617 -17.716 1.00 39.00 202 THR A C 1
ATOM 1541 O O . THR A 1 202 ? -32.129 17.630 -18.177 1.00 39.00 202 THR A O 1
ATOM 1544 N N . ALA A 1 203 ? -33.636 15.943 -18.312 1.00 38.59 203 ALA A N 1
ATOM 1545 C CA . ALA A 1 203 ? -34.828 16.510 -18.961 1.00 38.59 203 ALA A CA 1
ATOM 1546 C C . ALA A 1 203 ? -35.685 15.374 -19.539 1.00 38.59 203 ALA A C 1
ATOM 1548 O O . ALA A 1 203 ? -35.149 14.588 -20.350 1.00 38.59 203 ALA A O 1
#

Sequence (203 aa):
MGRGTLGHHGLLNVLLCFCFLVIPSIVRADQATQTECLFNWAETNYPALFAPAGSSTAVFTPYAYRHYTATNAYLGVSSVDSHVYYEGPDGNLQDEGLLSDWLPKAGCQVTSPPPTPVDCLFNWAETNYPALFAPAGLSTAFSTPYTYRHYTATNAYLGVSSVDKHVYYEGPDGNLLDEGSLSYWAPKACLPPVANAGADQTA

pLDDT: mean 79.01, std 21.18, range [30.33, 98.5]